Protein AF-A0A1X0QNW7-F1 (afdb_monomer)

pLDDT: mean 72.2, std 19.99, range [24.41, 96.0]

Structure (mmCIF, N/CA/C/O backbone):
data_AF-A0A1X0QNW7-F1
#
_entry.id   AF-A0A1X0QNW7-F1
#
loop_
_atom_site.group_PDB
_atom_site.id
_atom_site.type_symbol
_atom_site.label_atom_id
_atom_site.label_alt_id
_atom_site.label_comp_id
_atom_site.label_asym_id
_atom_site.label_entity_id
_atom_site.label_seq_id
_atom_site.pdbx_PDB_ins_code
_atom_site.Cartn_x
_atom_site.Cartn_y
_atom_site.Cartn_z
_atom_site.occupancy
_atom_site.B_iso_or_equiv
_atom_site.auth_seq_id
_atom_site.auth_comp_id
_atom_site.auth_asym_id
_atom_site.auth_atom_id
_atom_site.pdbx_PDB_model_num
ATOM 1 N N . MET A 1 1 ? -6.350 -15.369 25.604 1.00 31.39 1 MET A N 1
ATOM 2 C CA . MET A 1 1 ? -5.908 -13.955 25.622 1.00 31.39 1 MET A CA 1
ATOM 3 C C . MET A 1 1 ? -6.199 -13.385 27.007 1.00 31.39 1 MET A C 1
ATOM 5 O O . MET A 1 1 ? -7.366 -13.279 27.350 1.00 31.39 1 MET A O 1
ATOM 9 N N . LYS A 1 2 ? -5.187 -13.107 27.843 1.00 27.66 2 LYS A N 1
ATOM 10 C CA . LYS A 1 2 ? -5.406 -12.422 29.131 1.00 27.66 2 LYS A CA 1
ATOM 11 C C . LYS A 1 2 ? -5.423 -10.917 28.857 1.00 27.66 2 LYS A C 1
ATOM 13 O O . LYS A 1 2 ? -4.388 -10.356 28.515 1.00 27.66 2 LYS A O 1
ATOM 18 N N . ILE A 1 3 ? -6.600 -10.302 28.915 1.00 39.22 3 ILE A N 1
ATOM 19 C CA . ILE A 1 3 ? -6.750 -8.846 28.809 1.00 39.22 3 ILE A CA 1
ATOM 20 C C . ILE A 1 3 ? -6.458 -8.272 30.196 1.00 39.22 3 ILE A C 1
ATOM 22 O O . ILE A 1 3 ? -7.026 -8.738 31.179 1.00 39.22 3 ILE A O 1
ATOM 26 N N . ASP A 1 4 ? -5.556 -7.296 30.280 1.00 38.66 4 ASP A N 1
ATOM 27 C CA . ASP A 1 4 ? -5.286 -6.583 31.528 1.00 38.66 4 ASP A CA 1
ATOM 28 C C . ASP A 1 4 ? -6.572 -5.900 32.027 1.00 38.66 4 ASP A C 1
ATOM 30 O O . ASP A 1 4 ? -7.210 -5.129 31.306 1.00 38.66 4 ASP A O 1
ATOM 34 N N . ASN A 1 5 ? -6.952 -6.167 33.277 1.00 41.50 5 ASN A N 1
ATOM 35 C CA . ASN A 1 5 ? -8.122 -5.567 33.917 1.00 41.50 5 ASN A CA 1
ATOM 36 C C . ASN A 1 5 ? -8.017 -4.031 34.021 1.00 41.50 5 ASN A C 1
ATOM 38 O O . ASN A 1 5 ? -9.039 -3.357 34.163 1.00 41.50 5 ASN A O 1
ATOM 42 N N . GLY A 1 6 ? -6.812 -3.459 33.904 1.00 45.00 6 GLY A N 1
ATOM 43 C CA . GLY A 1 6 ? -6.594 -2.015 33.796 1.00 45.00 6 GLY A CA 1
ATOM 44 C C . GLY A 1 6 ? -7.201 -1.389 32.535 1.00 45.00 6 GLY A C 1
ATOM 45 O O . GLY A 1 6 ? -7.707 -0.268 32.596 1.00 45.00 6 GLY A O 1
ATOM 46 N N . LEU A 1 7 ? -7.246 -2.125 31.416 1.00 44.75 7 LEU A N 1
ATOM 47 C CA . LEU A 1 7 ? -7.897 -1.674 30.180 1.00 44.75 7 LEU A CA 1
ATOM 48 C C . LEU A 1 7 ? -9.416 -1.542 30.382 1.00 44.75 7 LEU A C 1
ATOM 50 O O . LEU A 1 7 ? -10.001 -0.542 29.975 1.00 44.75 7 LEU A O 1
ATOM 54 N N . LEU A 1 8 ? -10.039 -2.491 31.090 1.00 45.22 8 LEU A N 1
ATOM 55 C CA . LEU A 1 8 ? -11.489 -2.552 31.332 1.00 45.22 8 LEU A CA 1
ATOM 56 C C . LEU A 1 8 ? -12.033 -1.426 32.232 1.00 45.22 8 LEU A C 1
ATOM 58 O O . LEU A 1 8 ? -13.232 -1.153 32.198 1.00 45.22 8 LEU A O 1
ATOM 62 N N . LYS A 1 9 ? -11.175 -0.758 33.020 1.00 43.56 9 LYS A N 1
ATOM 63 C CA . LYS A 1 9 ? -11.567 0.332 33.936 1.00 43.56 9 LYS A CA 1
ATOM 64 C C . LYS A 1 9 ? -11.809 1.678 33.245 1.00 43.56 9 LYS A C 1
ATOM 66 O O . LYS A 1 9 ? -12.479 2.538 33.813 1.00 43.56 9 LYS A O 1
ATOM 71 N N . LEU A 1 10 ? -11.301 1.884 32.029 1.00 49.38 10 LEU A N 1
ATOM 72 C CA . LEU A 1 10 ? -11.623 3.071 31.239 1.00 49.38 10 LEU A CA 1
ATOM 73 C C . LEU A 1 10 ? -12.927 2.801 30.494 1.00 49.38 10 LEU A C 1
ATOM 75 O O . LEU A 1 10 ? -12.912 2.127 29.471 1.00 49.38 10 LEU A O 1
ATOM 79 N N . GLY A 1 11 ? -14.049 3.342 30.970 1.00 50.62 11 GLY A N 1
ATOM 80 C CA . GLY A 1 11 ? -15.391 3.192 30.380 1.00 50.62 11 GLY A CA 1
ATOM 81 C C . GLY A 1 11 ? -15.579 3.698 28.936 1.00 50.62 11 GLY A C 1
ATOM 82 O O . GLY A 1 11 ? -16.682 4.086 28.570 1.00 50.62 11 GLY A O 1
ATOM 83 N N . LYS A 1 12 ? -14.524 3.740 28.114 1.00 64.62 12 LYS A N 1
ATOM 84 C CA . LYS A 1 12 ? -14.523 4.072 26.688 1.00 64.62 12 LYS A CA 1
ATOM 85 C C . LYS A 1 12 ? -13.426 3.303 25.934 1.00 64.62 12 LYS A C 1
ATOM 87 O O . LYS A 1 12 ? -12.683 3.923 25.187 1.00 64.62 12 LYS A O 1
ATOM 92 N N . ILE A 1 13 ? -13.263 1.991 26.122 1.00 70.50 13 ILE A N 1
ATOM 93 C CA . ILE A 1 13 ? -12.456 1.212 25.162 1.00 70.50 13 ILE A CA 1
ATOM 94 C C . ILE A 1 13 ? -13.246 1.107 23.862 1.00 70.50 13 ILE A C 1
ATOM 96 O O . ILE A 1 13 ? -14.396 0.664 23.872 1.00 70.50 13 ILE A O 1
ATOM 100 N N . THR A 1 14 ? -12.620 1.484 22.753 1.00 76.75 14 THR A N 1
ATOM 101 C CA . THR A 1 14 ? -13.122 1.153 21.423 1.00 76.75 14 THR A CA 1
ATOM 102 C C . THR A 1 14 ? -12.219 0.114 20.790 1.00 76.75 14 THR A C 1
ATOM 104 O O . THR A 1 14 ? -10.995 0.127 20.941 1.00 76.75 14 THR A O 1
ATOM 107 N N . PHE A 1 15 ? -12.842 -0.808 20.087 1.00 80.12 15 PHE A N 1
ATOM 108 C CA . PHE A 1 15 ? -12.174 -1.803 19.282 1.00 80.12 15 PHE A CA 1
ATOM 109 C C . PHE A 1 15 ? -12.430 -1.480 17.820 1.00 80.12 15 PHE A C 1
ATOM 111 O O . PHE A 1 15 ? -13.395 -0.792 17.478 1.00 80.12 15 PHE A O 1
ATOM 118 N N . SER A 1 16 ? -11.578 -1.981 16.938 1.00 82.00 16 SER A N 1
ATOM 119 C CA . SER A 1 16 ? -11.900 -1.967 15.519 1.00 82.00 16 SER A CA 1
ATOM 120 C C . SER A 1 16 ? -11.364 -3.185 14.804 1.00 82.00 16 SER A C 1
ATOM 122 O O . SER A 1 16 ? -10.246 -3.607 15.071 1.00 82.00 16 SER A O 1
ATOM 124 N N . GLY A 1 17 ? -12.159 -3.735 13.896 1.00 81.12 17 GLY A N 1
ATOM 125 C CA . GLY A 1 17 ? -11.741 -4.769 12.957 1.00 81.12 17 GLY A CA 1
ATOM 126 C C . GLY A 1 17 ? -11.381 -4.124 11.632 1.00 81.12 17 GLY A C 1
ATOM 127 O O . GLY A 1 17 ? -12.142 -3.297 11.141 1.00 81.12 17 GLY A O 1
ATOM 128 N N . THR A 1 18 ? -10.218 -4.455 11.077 1.00 79.94 18 THR A N 1
ATOM 129 C CA . THR A 1 18 ? -9.768 -3.965 9.773 1.00 79.94 18 THR A CA 1
ATOM 130 C C . THR A 1 18 ? -9.563 -5.119 8.811 1.00 79.94 18 THR A C 1
ATOM 132 O O . THR A 1 18 ? -8.631 -5.911 8.986 1.00 79.94 18 THR A O 1
ATOM 135 N N . ASP A 1 19 ? -10.411 -5.155 7.785 1.00 79.06 19 ASP A N 1
ATOM 136 C CA . ASP A 1 19 ? -10.358 -6.125 6.707 1.00 79.06 19 ASP A CA 1
ATOM 137 C C . ASP A 1 19 ? -9.538 -5.662 5.497 1.00 79.06 19 ASP A C 1
ATOM 139 O O . ASP A 1 19 ? -9.433 -4.493 5.111 1.00 79.06 19 ASP A O 1
ATOM 143 N N . ASN A 1 20 ? -8.937 -6.710 4.975 1.00 79.81 20 ASN A N 1
ATOM 144 C CA . ASN A 1 20 ? -7.845 -6.942 4.106 1.00 79.81 20 ASN A CA 1
ATOM 145 C C . ASN A 1 20 ? -8.056 -7.074 2.567 1.00 79.81 20 ASN A C 1
ATOM 147 O O . ASN A 1 20 ? -7.313 -7.822 1.942 1.00 79.81 20 ASN A O 1
ATOM 151 N N . GLY A 1 21 ? -8.982 -6.401 1.863 1.00 76.12 21 GLY A N 1
ATOM 152 C CA . GLY A 1 21 ? -9.267 -6.679 0.423 1.00 76.12 21 GLY A CA 1
ATOM 153 C C . GLY A 1 21 ? -8.321 -6.179 -0.715 1.00 76.12 21 GLY A C 1
ATOM 154 O O . GLY A 1 21 ? -7.401 -5.384 -0.526 1.00 76.12 21 GLY A O 1
ATOM 155 N N . HIS A 1 22 ? -8.566 -6.635 -1.957 1.00 76.19 22 HIS A N 1
ATOM 156 C CA . HIS A 1 22 ? -7.852 -6.180 -3.174 1.00 76.19 22 HIS A CA 1
ATOM 157 C C . HIS A 1 22 ? -8.418 -4.881 -3.778 1.00 76.19 22 HIS A C 1
ATOM 159 O O . HIS A 1 22 ? -7.657 -3.966 -4.080 1.00 76.19 22 HIS A O 1
ATOM 165 N N . ALA A 1 23 ? -9.738 -4.804 -3.986 1.00 80.06 23 ALA A N 1
ATOM 166 C CA . ALA A 1 23 ? -10.404 -3.623 -4.550 1.00 80.06 23 ALA A CA 1
ATOM 167 C C . ALA A 1 23 ? -10.713 -2.587 -3.457 1.00 80.06 23 ALA A C 1
ATOM 169 O O . ALA A 1 23 ? -10.369 -1.409 -3.579 1.00 80.06 23 ALA A O 1
ATOM 170 N N . THR A 1 24 ? -11.303 -3.044 -2.353 1.00 84.44 24 THR A N 1
ATOM 171 C CA . THR A 1 24 ? -11.347 -2.312 -1.084 1.00 84.44 24 THR A CA 1
ATOM 172 C C . THR A 1 24 ? -10.048 -2.613 -0.346 1.00 84.44 24 THR A C 1
ATOM 174 O O . THR A 1 24 ? -9.876 -3.704 0.183 1.00 84.44 24 THR A O 1
ATOM 177 N N . MET A 1 25 ? -9.098 -1.675 -0.372 1.00 86.75 25 MET A N 1
ATOM 178 C CA . MET A 1 25 ? -7.779 -1.840 0.256 1.00 86.75 25 MET A CA 1
ATOM 179 C C . MET A 1 25 ? -7.881 -1.832 1.778 1.00 86.75 25 MET A C 1
ATOM 181 O O . MET A 1 25 ? -7.011 -2.343 2.470 1.00 86.75 25 MET A O 1
ATOM 185 N N . THR A 1 26 ? -8.920 -1.250 2.343 1.00 86.81 26 THR A N 1
ATOM 186 C CA . THR A 1 26 ? -9.174 -1.398 3.769 1.00 86.81 26 THR A CA 1
ATOM 187 C C . THR A 1 26 ? -10.623 -1.129 4.056 1.00 86.81 26 THR A C 1
ATOM 189 O O . THR A 1 26 ? -11.201 -0.183 3.516 1.00 86.81 26 THR A O 1
ATOM 192 N N . GLU A 1 27 ? -11.170 -1.946 4.936 1.00 86.50 27 GLU A N 1
ATOM 193 C CA . GLU A 1 27 ? -12.485 -1.764 5.513 1.00 86.50 27 GLU A CA 1
ATOM 194 C C . GLU A 1 27 ? -12.356 -1.868 7.026 1.00 86.50 27 GLU A C 1
ATOM 196 O O . GLU A 1 27 ? -12.031 -2.924 7.553 1.00 86.50 27 GLU A O 1
ATOM 201 N N . THR A 1 28 ? -12.541 -0.755 7.727 1.00 84.31 28 THR A N 1
ATOM 202 C CA . THR A 1 28 ? -12.430 -0.697 9.182 1.00 84.31 28 THR A CA 1
ATOM 203 C C . THR A 1 28 ? -13.806 -0.479 9.788 1.00 84.31 28 THR A C 1
ATOM 205 O O . THR A 1 28 ? -14.509 0.460 9.417 1.00 84.31 28 THR A O 1
ATOM 208 N N . VAL A 1 29 ? -14.169 -1.311 10.757 1.00 82.44 29 VAL A N 1
ATOM 209 C CA . VAL A 1 29 ? -15.392 -1.179 11.551 1.00 82.44 29 VAL A CA 1
ATOM 210 C C . VAL A 1 29 ? -15.013 -0.964 13.004 1.00 82.44 29 VAL A C 1
ATOM 212 O O . VAL A 1 29 ? -14.282 -1.770 13.575 1.00 82.44 29 VAL A O 1
ATOM 215 N N . GLY A 1 30 ? -15.497 0.127 13.597 1.00 77.75 30 GLY A N 1
ATOM 216 C CA . GLY A 1 30 ? -15.374 0.383 15.029 1.00 77.75 30 GLY A CA 1
ATOM 217 C C . GLY A 1 30 ? -16.520 -0.260 15.808 1.00 77.75 30 GLY A C 1
ATOM 218 O O . GLY A 1 30 ? -17.666 -0.224 15.365 1.00 77.75 30 GLY A O 1
ATOM 219 N N . PHE A 1 31 ? -16.227 -0.822 16.976 1.00 75.44 31 PHE A N 1
ATOM 220 C CA . PHE A 1 31 ? -17.237 -1.361 17.881 1.00 75.44 31 PHE A CA 1
ATOM 221 C C . PHE A 1 31 ? -16.847 -1.147 19.347 1.00 75.44 31 PHE A C 1
ATOM 223 O O . PHE A 1 31 ? -15.673 -1.007 19.697 1.00 75.44 31 PHE A O 1
ATOM 230 N N . ASP A 1 32 ? -17.855 -1.058 20.210 1.00 75.19 32 ASP A N 1
ATOM 231 C CA . ASP A 1 32 ? -17.678 -0.856 21.643 1.00 75.19 32 ASP A CA 1
ATOM 232 C C . ASP A 1 32 ? -17.505 -2.191 22.388 1.00 75.19 32 ASP A C 1
ATOM 234 O O . ASP A 1 32 ? -17.562 -3.281 21.813 1.00 75.19 32 ASP A O 1
ATOM 238 N N . MET A 1 33 ? -17.279 -2.107 23.700 1.00 76.62 33 MET A N 1
ATOM 239 C CA . MET A 1 33 ? -17.141 -3.291 24.547 1.00 76.62 33 MET A CA 1
ATOM 240 C C . MET A 1 33 ? -18.410 -4.154 24.572 1.00 76.62 33 MET A C 1
ATOM 242 O O . MET A 1 33 ? -18.297 -5.375 24.648 1.00 76.62 33 MET A O 1
ATOM 246 N N . LYS A 1 34 ? -19.607 -3.550 24.512 1.00 72.38 34 LYS A N 1
ATOM 247 C CA . LYS A 1 34 ? -20.871 -4.304 24.518 1.00 72.38 34 LYS A CA 1
ATOM 248 C C . LYS A 1 34 ? -20.951 -5.205 23.291 1.00 72.38 34 LYS A C 1
ATOM 250 O O . LYS A 1 34 ? -21.155 -6.408 23.416 1.00 72.38 34 LYS A O 1
ATOM 255 N N . ARG A 1 35 ? -20.683 -4.637 22.117 1.00 72.94 35 ARG A N 1
ATOM 256 C CA . ARG A 1 35 ? -20.665 -5.364 20.853 1.00 72.94 35 ARG A CA 1
ATOM 257 C C . ARG A 1 35 ? -19.521 -6.370 20.768 1.00 72.94 35 ARG A C 1
ATOM 259 O O . ARG A 1 35 ? -19.724 -7.464 20.254 1.00 72.94 35 ARG A O 1
ATOM 266 N N . PHE A 1 36 ? -18.344 -6.053 21.309 1.00 73.62 36 PHE A N 1
ATOM 267 C CA . PHE A 1 36 ? -17.248 -7.025 21.385 1.00 73.62 36 PHE A CA 1
ATOM 268 C C . PHE A 1 36 ? -17.623 -8.251 22.227 1.00 73.62 36 PHE A C 1
ATOM 270 O O . PHE A 1 36 ? -17.413 -9.374 21.777 1.00 73.62 36 PHE A O 1
ATOM 277 N N . LYS A 1 37 ? -18.212 -8.045 23.415 1.00 71.50 37 LYS A N 1
ATOM 278 C CA . LYS A 1 37 ? -18.702 -9.141 24.266 1.00 71.50 37 LYS A CA 1
ATOM 279 C C . LYS A 1 37 ? -19.752 -9.975 23.544 1.00 71.50 37 LYS A C 1
ATOM 281 O O . LYS A 1 37 ? -19.608 -11.185 23.498 1.00 71.50 37 LYS A O 1
ATOM 286 N N . PHE A 1 38 ? -20.719 -9.326 22.895 1.00 72.19 38 PHE A N 1
ATOM 287 C CA . PHE A 1 38 ? -21.720 -10.012 22.080 1.00 72.19 38 PHE A CA 1
ATOM 288 C C . PHE A 1 38 ? -21.083 -10.921 21.016 1.00 72.19 38 PHE A C 1
ATOM 290 O O . PHE A 1 38 ? -21.424 -12.098 20.928 1.00 72.19 38 PHE A O 1
ATOM 297 N N . HIS A 1 39 ? -20.116 -10.411 20.245 1.00 69.56 39 HIS A N 1
ATOM 298 C CA . HIS A 1 39 ? -19.422 -11.217 19.237 1.00 69.56 39 HIS A CA 1
ATOM 299 C C . HIS A 1 39 ? -18.600 -12.359 19.854 1.00 69.56 39 HIS A C 1
ATOM 301 O O . HIS A 1 39 ? -18.560 -13.448 19.287 1.00 69.56 39 HIS A O 1
ATOM 307 N N . LEU A 1 40 ? -17.965 -12.137 21.009 1.00 70.31 40 LEU A N 1
ATOM 308 C CA . LEU A 1 40 ? -17.190 -13.162 21.707 1.00 70.31 40 LEU A CA 1
ATOM 309 C C . LEU A 1 40 ? -18.083 -14.269 22.286 1.00 70.31 40 LEU A C 1
ATOM 311 O O . LEU A 1 40 ? -17.758 -15.446 22.150 1.00 70.31 40 LEU A O 1
ATOM 315 N N . ASP A 1 41 ? -19.209 -13.904 22.897 1.00 67.88 41 ASP A N 1
ATOM 316 C CA . ASP A 1 41 ? -20.186 -14.846 23.446 1.00 67.88 41 ASP A CA 1
ATOM 317 C C . ASP A 1 41 ? -20.807 -15.690 22.330 1.00 67.88 41 ASP A C 1
ATOM 319 O O . ASP A 1 41 ? -20.949 -16.906 22.473 1.00 67.88 41 ASP A O 1
ATOM 323 N N . LEU A 1 42 ? -21.117 -15.061 21.193 1.00 65.31 42 LEU A N 1
ATOM 324 C CA . LEU A 1 42 ? -21.618 -15.746 20.007 1.00 65.31 42 LEU A CA 1
ATOM 325 C C . LEU A 1 42 ? -20.570 -16.714 19.433 1.00 65.31 42 LEU A C 1
ATOM 327 O O . LEU A 1 42 ? -20.894 -17.875 19.192 1.00 65.31 42 LEU A O 1
ATOM 331 N N . TYR A 1 43 ? -19.306 -16.289 19.310 1.00 63.88 43 TYR A N 1
ATOM 332 C CA . TYR A 1 43 ? -18.206 -17.158 18.877 1.00 63.88 43 TYR A CA 1
ATOM 333 C C . TYR A 1 43 ? -18.018 -18.361 19.807 1.00 63.88 43 TYR A C 1
ATOM 335 O O . TYR A 1 43 ? -17.977 -19.493 19.338 1.00 63.88 43 TYR A O 1
ATOM 343 N N . ASN A 1 44 ? -17.936 -18.139 21.122 1.00 65.44 44 ASN A N 1
ATOM 344 C CA . ASN A 1 44 ? -17.714 -19.215 22.091 1.00 65.44 44 ASN A CA 1
ATOM 345 C C . ASN A 1 44 ? -18.846 -20.251 22.058 1.00 65.44 44 ASN A C 1
ATOM 347 O O . ASN A 1 44 ? -18.585 -21.449 22.160 1.00 65.44 44 ASN A O 1
ATOM 351 N N . LYS A 1 45 ? -20.096 -19.806 21.878 1.00 61.84 45 LYS A N 1
ATOM 352 C CA . LYS A 1 45 ? -21.254 -20.697 21.738 1.00 61.84 45 LYS A CA 1
ATOM 353 C C . LYS A 1 45 ? -21.218 -21.479 20.425 1.00 61.84 45 LYS A C 1
ATOM 355 O O . LYS A 1 45 ? -21.420 -22.687 20.450 1.00 61.84 45 LYS A O 1
ATOM 360 N N . CYS A 1 46 ? -20.925 -20.831 19.298 1.00 60.84 46 CYS A N 1
ATOM 361 C CA . CYS A 1 46 ? -20.814 -21.511 18.005 1.00 60.84 46 CYS A CA 1
ATOM 362 C C . CYS A 1 46 ? -19.645 -22.504 17.967 1.00 60.84 46 CYS A C 1
ATOM 364 O O . CYS A 1 46 ? -19.812 -23.625 17.500 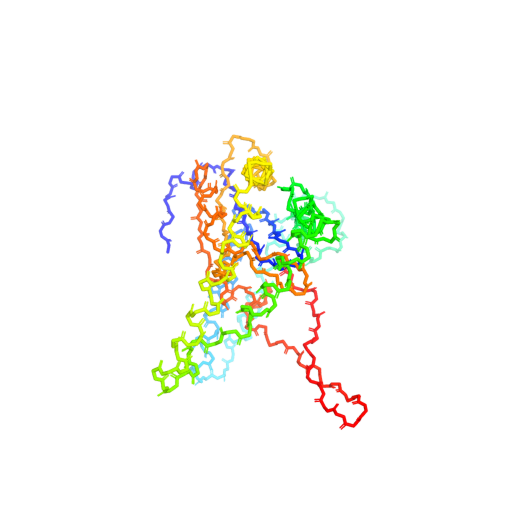1.00 60.84 46 CYS A O 1
ATOM 366 N N . PHE A 1 47 ? -18.492 -22.134 18.525 1.00 56.25 47 PHE A N 1
ATOM 367 C CA . PHE A 1 47 ? -17.335 -23.018 18.641 1.00 56.25 47 PHE A CA 1
ATOM 368 C C . PHE A 1 47 ? -17.641 -24.236 19.525 1.00 56.25 47 PHE A C 1
ATOM 370 O O . PHE A 1 47 ? -17.258 -25.356 19.197 1.00 56.25 47 PHE A O 1
ATOM 377 N N . ALA A 1 48 ? -18.380 -24.053 20.624 1.00 56.66 48 ALA A N 1
ATOM 378 C CA . ALA A 1 48 ? -18.856 -25.176 21.428 1.00 56.66 48 ALA A CA 1
ATOM 379 C C . ALA A 1 48 ? -19.771 -26.116 20.619 1.00 56.66 48 ALA A C 1
ATOM 381 O O . ALA A 1 48 ? -19.682 -27.327 20.781 1.00 56.66 48 ALA A O 1
ATOM 382 N N . LEU A 1 49 ? -20.604 -25.590 19.713 1.00 51.47 49 LEU A N 1
ATOM 383 C CA . LEU A 1 49 ? -21.471 -26.401 18.850 1.00 51.47 49 LEU A CA 1
ATOM 384 C C . LEU A 1 49 ? -20.698 -27.169 17.764 1.00 51.47 49 LEU A C 1
ATOM 386 O O . LEU A 1 49 ? -21.071 -28.299 17.460 1.00 51.47 49 LEU A O 1
ATOM 390 N N . GLU A 1 50 ? -19.623 -26.603 17.206 1.00 53.91 50 GLU A N 1
ATOM 391 C CA . GLU A 1 50 ? -18.767 -27.311 16.238 1.00 53.91 50 GLU A CA 1
ATOM 392 C C . GLU A 1 50 ? -18.094 -28.536 16.876 1.00 53.91 50 GLU A C 1
ATOM 394 O O . GLU A 1 50 ? -18.173 -29.629 16.318 1.00 53.91 50 GLU A O 1
ATOM 399 N N . ASN A 1 51 ? -17.548 -28.397 18.090 1.00 52.88 51 ASN A N 1
ATOM 400 C CA . ASN A 1 51 ? -16.912 -29.513 18.805 1.00 52.88 51 ASN A CA 1
ATOM 401 C C . ASN A 1 51 ? -17.911 -30.617 19.213 1.00 52.88 51 ASN A C 1
ATOM 403 O O . ASN A 1 51 ? -17.561 -31.791 19.225 1.00 52.88 51 ASN A O 1
ATOM 407 N N . MET A 1 52 ? -19.172 -30.267 19.488 1.00 44.81 52 MET A N 1
ATOM 408 C CA . MET A 1 52 ? -20.223 -31.242 19.828 1.00 44.81 52 MET A CA 1
ATOM 409 C C . MET A 1 52 ? -20.784 -31.975 18.599 1.00 44.81 52 MET A C 1
ATOM 411 O O . MET A 1 52 ? -21.417 -33.013 18.741 1.00 44.81 52 MET A O 1
ATOM 415 N N . SER A 1 53 ? -20.581 -31.451 17.384 1.00 47.91 53 SER A N 1
ATOM 416 C CA . SER A 1 53 ? -21.038 -32.110 16.151 1.00 47.91 53 SER A CA 1
ATOM 417 C C . SER A 1 53 ? -20.142 -33.279 15.715 1.00 47.91 53 SER A C 1
ATOM 419 O O . SER A 1 53 ? -20.585 -34.147 14.962 1.00 47.91 53 SER A O 1
ATOM 421 N N . GLU A 1 54 ? -18.907 -33.338 16.226 1.00 49.28 54 GLU A N 1
ATOM 422 C CA . GLU A 1 54 ? -18.000 -34.478 16.047 1.00 49.28 54 GLU A CA 1
ATOM 423 C C . GLU A 1 54 ? -18.302 -35.614 17.049 1.00 49.28 54 GLU A C 1
ATOM 425 O O . GLU A 1 54 ? -18.133 -36.794 16.726 1.00 49.28 54 GLU A O 1
ATOM 430 N N . GLU A 1 55 ? -18.856 -35.286 18.220 1.00 45.53 55 GLU A N 1
ATOM 431 C CA . GLU A 1 55 ? -19.328 -36.243 19.225 1.00 45.53 55 GLU A CA 1
ATOM 432 C C . GLU A 1 55 ? -20.818 -36.562 19.016 1.00 45.53 55 GLU A C 1
ATOM 434 O O . GLU A 1 55 ? -21.722 -35.955 19.583 1.00 45.53 55 GLU A O 1
ATOM 439 N N . ARG A 1 56 ? -21.091 -37.544 18.151 1.00 46.12 56 ARG A N 1
ATOM 440 C CA . ARG A 1 56 ? -22.446 -38.044 17.869 1.00 46.12 56 ARG A CA 1
ATOM 441 C C . ARG A 1 56 ? -23.195 -38.462 19.145 1.00 46.12 56 ARG A C 1
ATOM 443 O O . ARG A 1 56 ? -22.978 -39.560 19.646 1.00 46.12 56 ARG A O 1
ATOM 450 N N . ASN A 1 57 ? -24.164 -37.649 19.561 1.00 45.72 57 ASN A N 1
ATOM 451 C CA . ASN A 1 57 ? -25.513 -38.086 19.931 1.00 45.72 57 ASN A CA 1
ATOM 452 C C . ASN A 1 57 ? -26.486 -36.903 19.820 1.00 45.72 57 ASN A C 1
ATOM 454 O O . ASN A 1 57 ? -26.348 -35.881 20.485 1.00 45.72 57 ASN A O 1
ATOM 458 N N . VAL A 1 58 ? -27.439 -37.044 18.904 1.00 61.94 58 VAL A N 1
ATOM 459 C CA . VAL A 1 58 ? -28.490 -36.072 18.602 1.00 61.94 58 VAL A CA 1
ATOM 460 C C . VAL A 1 58 ? -29.649 -36.373 19.542 1.00 61.94 58 VAL A C 1
ATOM 462 O O . VAL A 1 58 ? -30.197 -37.454 19.399 1.00 61.94 58 VAL A O 1
ATOM 465 N N . ASP A 1 59 ? -29.997 -35.486 20.481 1.00 54.47 59 ASP A N 1
ATOM 466 C CA . ASP A 1 59 ? -31.368 -35.345 21.015 1.00 54.47 59 ASP A CA 1
ATOM 467 C C . ASP A 1 59 ? -31.478 -34.241 22.087 1.00 54.47 59 ASP A C 1
ATOM 469 O O . ASP A 1 59 ? -30.564 -34.047 22.883 1.00 54.47 59 ASP A O 1
ATOM 473 N N . ALA A 1 60 ? -32.615 -33.525 22.081 1.00 48.03 60 ALA A N 1
ATOM 474 C CA . ALA A 1 60 ? -33.099 -32.489 23.022 1.00 48.03 60 ALA A CA 1
ATOM 475 C C . ALA A 1 60 ? -32.226 -31.229 23.255 1.00 48.03 60 ALA A C 1
ATOM 477 O O . ALA A 1 60 ? -32.741 -30.110 23.244 1.00 48.03 60 ALA A O 1
ATOM 478 N N . ASP A 1 61 ? -30.908 -31.373 23.368 1.00 54.53 61 ASP A N 1
ATOM 479 C CA . ASP A 1 61 ? -29.972 -30.333 23.818 1.00 54.53 61 ASP A CA 1
ATOM 480 C C . ASP A 1 61 ? -29.796 -29.189 22.793 1.00 54.53 61 ASP A C 1
ATOM 482 O O . ASP A 1 61 ? -29.510 -28.040 23.137 1.00 54.53 61 ASP A O 1
ATOM 486 N N . ILE A 1 62 ? -30.029 -29.478 21.505 1.00 51.16 62 ILE A N 1
ATOM 487 C CA . ILE A 1 62 ? -30.018 -28.484 20.416 1.00 51.16 62 ILE A CA 1
ATOM 488 C C . ILE A 1 62 ? -31.262 -27.585 20.477 1.00 51.16 62 ILE A C 1
ATOM 490 O O . ILE A 1 62 ? -31.159 -26.381 20.232 1.00 51.16 62 ILE A O 1
ATOM 494 N N . ILE A 1 63 ? -32.428 -28.147 20.816 1.00 49.19 63 ILE A N 1
ATOM 495 C CA . ILE A 1 63 ? -33.694 -27.405 20.894 1.00 49.19 63 ILE A CA 1
ATOM 496 C C . ILE A 1 63 ? -33.694 -26.520 22.141 1.00 49.19 63 ILE A C 1
ATOM 498 O O . ILE A 1 63 ? -33.955 -25.323 22.022 1.00 49.19 63 ILE A O 1
ATOM 502 N N . ASP A 1 64 ? -33.284 -27.049 23.297 1.00 52.28 64 ASP A N 1
ATOM 503 C CA . ASP A 1 64 ? -33.149 -26.254 24.524 1.00 52.28 64 ASP A CA 1
ATOM 504 C C . ASP A 1 64 ? -32.121 -25.124 24.363 1.00 52.28 64 ASP A C 1
ATOM 506 O O . ASP A 1 64 ? -32.369 -23.987 24.774 1.00 52.28 64 ASP A O 1
ATOM 510 N N . ARG A 1 65 ? -31.002 -25.358 23.660 1.00 53.09 65 ARG A N 1
ATOM 511 C CA . ARG A 1 65 ? -30.036 -24.287 23.351 1.00 53.09 65 ARG A CA 1
ATOM 512 C C . ARG A 1 65 ? -30.554 -23.262 22.345 1.00 53.09 65 ARG A C 1
ATOM 514 O O . ARG A 1 65 ? -30.239 -22.080 22.491 1.00 53.09 65 ARG A O 1
ATOM 521 N N . ALA A 1 66 ? -31.348 -23.659 21.350 1.00 51.06 66 ALA A N 1
ATOM 522 C CA . ALA A 1 66 ? -32.001 -22.718 20.438 1.00 51.06 66 ALA A CA 1
ATOM 523 C C . ALA A 1 66 ? -33.011 -21.827 21.181 1.00 51.06 66 ALA A C 1
ATOM 525 O O . ALA A 1 66 ? -33.024 -20.613 20.977 1.00 51.06 66 ALA A O 1
ATOM 526 N N . VAL A 1 67 ? -33.779 -22.405 22.108 1.00 54.72 67 VAL A N 1
ATOM 527 C CA . VAL A 1 67 ? -34.713 -21.683 22.983 1.00 54.72 67 VAL A CA 1
ATOM 528 C C . VAL A 1 67 ? -33.966 -20.725 23.916 1.00 54.72 67 VAL A C 1
ATOM 530 O O . VAL A 1 67 ? -34.345 -19.560 24.025 1.00 54.72 67 VAL A O 1
ATOM 533 N N . ILE A 1 68 ? -32.845 -21.146 24.512 1.00 53.22 68 ILE A N 1
ATOM 534 C CA . ILE A 1 68 ? -31.980 -20.265 25.314 1.00 53.22 68 ILE A CA 1
ATOM 535 C C . ILE A 1 68 ? -31.425 -19.115 24.462 1.00 53.22 68 ILE A C 1
ATOM 537 O O . ILE A 1 68 ? -31.407 -17.971 24.918 1.00 53.22 68 ILE A O 1
ATOM 541 N N . ASN A 1 69 ? -31.012 -19.367 23.217 1.00 51.97 69 ASN A N 1
ATOM 542 C CA . ASN A 1 69 ? -30.506 -18.327 22.315 1.00 51.97 69 ASN A CA 1
ATOM 543 C C . ASN A 1 69 ? -31.590 -17.310 21.922 1.00 51.97 69 ASN A C 1
ATOM 545 O O . ASN A 1 69 ? -31.311 -16.111 21.930 1.00 51.97 69 ASN A O 1
ATOM 549 N N . ILE A 1 70 ? -32.820 -17.762 21.657 1.00 56.28 70 ILE A N 1
ATOM 550 C CA . ILE A 1 70 ? -33.981 -16.890 21.410 1.00 56.28 70 ILE A CA 1
ATOM 551 C C . ILE A 1 70 ? -34.292 -16.054 22.657 1.00 56.28 70 ILE A C 1
ATOM 553 O O . ILE A 1 70 ? -34.433 -14.838 22.565 1.00 56.28 70 ILE A O 1
ATOM 557 N N . ASN A 1 71 ? -34.304 -16.671 23.839 1.00 53.72 71 ASN A N 1
ATOM 558 C CA . ASN A 1 71 ? -34.576 -15.975 25.097 1.00 53.72 71 ASN A CA 1
ATOM 559 C C . ASN A 1 71 ? -33.480 -14.964 25.462 1.00 53.72 71 ASN A C 1
ATOM 561 O O . ASN A 1 71 ? -33.782 -13.894 25.980 1.00 53.72 71 ASN A O 1
ATOM 565 N N . THR A 1 72 ? -32.216 -15.254 25.142 1.00 52.31 72 THR A N 1
ATOM 566 C CA . THR A 1 72 ? -31.099 -14.321 25.367 1.00 52.31 72 THR A CA 1
ATOM 567 C C . THR A 1 72 ? -31.154 -13.144 24.391 1.00 52.31 72 THR A C 1
ATOM 569 O O . THR A 1 72 ? -30.904 -12.008 24.787 1.00 52.31 72 THR A O 1
ATOM 572 N N . LEU A 1 73 ? -31.518 -13.395 23.127 1.00 53.50 73 LEU A N 1
ATOM 573 C CA . LEU A 1 73 ? -31.755 -12.342 22.139 1.00 53.50 73 LEU A CA 1
ATOM 574 C C . LEU A 1 73 ? -32.918 -11.439 22.583 1.00 53.50 73 LEU A C 1
ATOM 576 O O . LEU A 1 73 ? -32.781 -10.219 22.561 1.00 53.50 73 LEU A O 1
ATOM 580 N N . ASN A 1 74 ? -34.007 -12.030 23.083 1.00 53.50 74 ASN A N 1
ATOM 581 C CA . ASN A 1 74 ? -35.169 -11.308 23.605 1.00 53.50 74 ASN A CA 1
ATOM 582 C C . ASN A 1 74 ? -34.849 -10.502 24.877 1.00 53.50 74 ASN A C 1
ATOM 584 O O . ASN A 1 74 ? -35.275 -9.357 24.991 1.00 53.50 74 ASN A O 1
ATOM 588 N N . HIS A 1 75 ? -34.053 -11.044 25.805 1.00 54.50 75 HIS A N 1
ATOM 589 C CA . HIS A 1 75 ? -33.599 -10.316 26.998 1.00 54.50 75 HIS A CA 1
ATOM 590 C C . HIS A 1 75 ? -32.753 -9.089 26.626 1.00 54.50 75 HIS A C 1
ATOM 592 O O . HIS A 1 75 ? -32.896 -8.024 27.217 1.00 54.50 75 HIS A O 1
ATOM 598 N N . TYR A 1 76 ? -31.898 -9.211 25.608 1.00 53.72 76 TYR A N 1
ATOM 599 C CA . TYR A 1 76 ? -31.064 -8.103 25.138 1.00 53.72 76 TYR A CA 1
ATOM 600 C C . TYR A 1 76 ? -31.864 -7.021 24.397 1.00 53.72 76 TYR A C 1
ATOM 602 O O . TYR A 1 76 ? -31.521 -5.843 24.482 1.00 53.72 76 TYR A O 1
ATOM 610 N N . VAL A 1 77 ? -32.926 -7.410 23.680 1.00 53.66 77 VAL A N 1
ATOM 611 C CA . VAL A 1 77 ? -33.905 -6.474 23.098 1.00 53.66 77 VAL A CA 1
ATOM 612 C C . VAL A 1 77 ? -34.649 -5.738 24.217 1.00 53.66 77 VAL A C 1
ATOM 614 O O . VAL A 1 77 ? -34.740 -4.516 24.180 1.00 53.66 77 VAL A O 1
ATOM 617 N N . SER A 1 78 ? -35.057 -6.449 25.271 1.00 51.81 78 SER A N 1
ATOM 618 C CA . SER A 1 78 ? -35.769 -5.875 26.419 1.00 51.81 78 SER A CA 1
ATOM 619 C C . SER A 1 78 ? -34.917 -4.896 27.248 1.00 51.81 78 SER A C 1
ATOM 621 O O . SER A 1 78 ? -35.410 -3.852 27.669 1.00 51.81 78 SER A O 1
ATOM 623 N N . GLU A 1 79 ? -33.610 -5.139 27.413 1.00 49.28 79 GLU A N 1
ATOM 624 C CA . GLU A 1 79 ? -32.699 -4.185 28.077 1.00 49.28 79 GLU A CA 1
ATOM 625 C C . GLU A 1 79 ? -32.501 -2.867 27.294 1.00 49.28 79 GLU A C 1
ATOM 627 O O . GLU A 1 79 ? -32.060 -1.870 27.873 1.00 49.28 79 GLU A O 1
ATOM 632 N N . GLN A 1 80 ? -32.832 -2.830 25.997 1.00 46.53 80 GLN A N 1
ATOM 633 C CA . GLN A 1 80 ? -32.824 -1.606 25.182 1.00 46.53 80 GLN A CA 1
ATOM 634 C C . GLN A 1 80 ? -34.163 -0.849 25.195 1.00 46.53 80 GLN A C 1
ATOM 636 O O . GLN A 1 80 ? -34.208 0.289 24.733 1.00 46.53 80 GLN A O 1
ATOM 641 N N . GLU A 1 81 ? -35.229 -1.427 25.758 1.00 40.94 81 GLU A N 1
ATOM 642 C CA . GLU A 1 81 ? -36.597 -0.881 25.733 1.00 40.94 81 GLU A CA 1
ATOM 643 C C . GLU A 1 81 ? -36.981 -0.067 26.986 1.00 40.94 81 GLU A C 1
ATOM 645 O O . GLU A 1 81 ? -38.122 0.365 27.120 1.00 40.94 81 GLU A O 1
ATOM 650 N N . THR A 1 82 ? -36.045 0.245 27.891 1.00 38.00 82 THR A N 1
ATOM 651 C CA . THR A 1 82 ? -36.333 1.063 29.097 1.00 38.00 82 THR A CA 1
ATOM 652 C C . THR A 1 82 ? -36.510 2.570 28.832 1.00 38.00 82 THR A C 1
ATOM 654 O O . THR A 1 82 ? -36.501 3.374 29.762 1.00 38.00 82 THR A O 1
ATOM 657 N N . SER A 1 83 ? -36.740 2.975 27.581 1.00 38.12 83 SER A N 1
ATOM 658 C CA . SER A 1 83 ? -37.276 4.296 27.243 1.00 38.12 83 SER A CA 1
ATOM 659 C C . SER A 1 83 ? -38.567 4.136 26.445 1.00 38.12 83 SER A C 1
ATOM 661 O O . SER A 1 83 ? -38.527 3.758 25.274 1.00 38.12 83 SER A O 1
ATOM 663 N N . GLU A 1 84 ? -39.698 4.431 27.085 1.00 40.34 84 GLU A N 1
ATOM 664 C CA . GLU A 1 84 ? -41.033 4.469 26.483 1.00 40.34 84 GLU A CA 1
ATOM 665 C C . GLU A 1 84 ? -41.043 5.296 25.188 1.00 40.34 84 GLU A C 1
ATOM 667 O O . GLU A 1 84 ? -41.066 6.525 25.210 1.00 40.34 84 GLU A O 1
ATOM 672 N N . SER A 1 85 ? -41.050 4.625 24.037 1.00 35.22 85 SER A N 1
ATOM 673 C CA . SER A 1 85 ? -41.707 5.120 22.828 1.00 35.22 85 SER A CA 1
ATOM 674 C C . SER A 1 85 ? -41.914 3.972 21.839 1.00 35.22 85 SER A C 1
ATOM 676 O O . SER A 1 85 ? -41.011 3.202 21.535 1.00 35.22 85 SER A O 1
ATOM 678 N N . THR A 1 86 ? -43.164 3.865 21.404 1.00 32.88 86 THR A N 1
ATOM 679 C CA . THR A 1 86 ? -43.768 3.056 20.341 1.00 32.88 86 THR A CA 1
ATOM 680 C C . THR A 1 86 ? -42.809 2.272 19.431 1.00 32.88 86 THR A C 1
ATOM 682 O O . THR A 1 86 ? -42.051 2.833 18.643 1.00 32.88 86 THR A O 1
ATOM 685 N N . ILE A 1 87 ? -42.941 0.946 19.497 1.00 36.59 87 ILE A N 1
ATOM 686 C CA . ILE A 1 87 ? -42.192 -0.078 18.760 1.00 36.59 87 ILE A CA 1
ATOM 687 C C . ILE A 1 87 ? -42.299 0.137 17.238 1.00 36.59 87 ILE A C 1
ATOM 689 O O . ILE A 1 87 ? -43.331 -0.143 16.626 1.00 36.59 87 ILE A O 1
ATOM 693 N N . GLN A 1 88 ? -41.202 0.566 16.607 1.00 33.69 88 GLN A N 1
ATOM 694 C CA . GLN A 1 88 ? -40.902 0.243 15.211 1.00 33.69 88 GLN A CA 1
ATOM 695 C C . GLN A 1 88 ? -39.982 -0.981 15.194 1.00 33.69 88 GLN A C 1
ATOM 697 O O . GLN A 1 88 ? -38.903 -0.965 15.783 1.00 33.69 88 GLN A O 1
ATOM 702 N N . MET A 1 89 ? -40.393 -2.038 14.489 1.00 34.16 89 MET A N 1
ATOM 703 C CA . MET A 1 89 ? -39.541 -3.192 14.212 1.00 34.16 89 MET A CA 1
ATOM 704 C C . MET A 1 89 ? -38.207 -2.760 13.585 1.00 34.16 89 MET A C 1
ATOM 706 O O . MET A 1 89 ? -38.150 -2.386 12.416 1.00 34.16 89 MET A O 1
ATOM 710 N N . SER A 1 90 ? -37.116 -2.913 14.330 1.00 34.00 90 SER A N 1
ATOM 711 C CA . SER A 1 90 ? -35.771 -3.028 13.767 1.00 34.00 90 SER A CA 1
ATOM 712 C C . SER A 1 90 ? -35.056 -4.205 14.439 1.00 34.00 90 SER A C 1
ATOM 714 O O . SER A 1 90 ? -34.195 -3.987 15.289 1.00 34.00 90 SER A O 1
ATOM 716 N N . PRO A 1 91 ? -35.366 -5.467 14.075 1.00 41.50 91 PRO A N 1
ATOM 717 C CA . PRO A 1 91 ? -34.746 -6.647 14.687 1.00 41.50 91 PRO A CA 1
ATOM 718 C C . PRO A 1 91 ? -33.294 -6.877 14.223 1.00 41.50 91 PRO A C 1
ATOM 720 O O . PRO A 1 91 ? -32.698 -7.911 14.509 1.00 41.50 91 PRO A O 1
ATOM 723 N N . TYR A 1 92 ? -32.698 -5.919 13.513 1.00 48.38 92 TYR A N 1
ATOM 724 C CA . TYR A 1 92 ? -31.330 -5.994 13.028 1.00 48.38 92 TYR A CA 1
ATOM 725 C C . TYR A 1 92 ? -30.509 -4.906 13.708 1.00 48.38 92 TYR A C 1
ATOM 727 O O . TYR A 1 92 ? -30.776 -3.716 13.538 1.00 48.38 92 TYR A O 1
ATOM 735 N N . MET A 1 93 ? -29.501 -5.315 14.482 1.00 55.56 93 MET A N 1
ATOM 736 C CA . MET A 1 93 ? -28.500 -4.404 15.031 1.00 55.56 93 MET A CA 1
ATOM 737 C C . MET A 1 93 ? -27.910 -3.611 13.857 1.00 55.56 93 MET A C 1
ATOM 739 O O . MET A 1 93 ? -27.234 -4.193 13.007 1.00 55.56 93 MET A O 1
ATOM 743 N N . GLN A 1 94 ? -28.205 -2.309 13.761 1.00 58.28 94 GLN A N 1
ATOM 744 C CA . GLN A 1 94 ? -27.700 -1.496 12.656 1.00 58.28 94 GLN A CA 1
ATOM 745 C C . GLN A 1 94 ? -26.172 -1.597 12.638 1.00 58.28 94 GLN A C 1
ATOM 747 O O . GLN A 1 94 ? -25.487 -1.318 13.630 1.00 58.28 94 GLN A O 1
ATOM 752 N N . LEU A 1 95 ? -25.630 -2.081 11.521 1.00 60.47 95 LEU A N 1
ATOM 753 C CA . LEU A 1 95 ? -24.191 -2.215 11.364 1.00 60.47 95 LEU A CA 1
ATOM 754 C C . LEU A 1 95 ? -23.603 -0.802 11.233 1.00 60.47 95 LEU A C 1
ATOM 756 O O . LEU A 1 95 ? -24.083 -0.016 10.410 1.00 60.47 95 LEU A O 1
ATOM 760 N N . PRO A 1 96 ? -22.597 -0.437 12.047 1.00 68.56 96 PRO A N 1
ATOM 761 C CA . PRO A 1 96 ? -21.951 0.857 11.934 1.00 68.56 96 PRO A CA 1
ATOM 762 C C . PRO A 1 96 ? -21.381 0.998 10.527 1.00 68.56 96 PRO A C 1
ATOM 764 O O . PRO A 1 96 ? -20.755 0.081 9.996 1.00 68.56 96 PRO A O 1
ATOM 767 N N . LYS A 1 97 ? -21.588 2.168 9.920 1.00 77.38 97 LYS A N 1
ATOM 768 C CA . LYS A 1 97 ? -21.081 2.440 8.577 1.00 77.38 97 LYS A CA 1
ATOM 769 C C . LYS A 1 97 ? -19.557 2.284 8.569 1.00 77.38 97 LYS A C 1
ATOM 771 O O . LYS A 1 97 ? -18.909 3.084 9.246 1.00 77.38 97 LYS A O 1
ATOM 776 N N . PRO A 1 98 ? -18.983 1.350 7.795 1.00 84.94 98 PRO A N 1
ATOM 777 C CA . PRO A 1 98 ? -17.548 1.093 7.793 1.00 84.94 98 PRO A CA 1
ATOM 778 C C . PRO A 1 98 ? -16.749 2.254 7.191 1.00 84.94 98 PRO A C 1
ATOM 780 O O . PRO A 1 98 ? -17.206 2.945 6.274 1.00 84.94 98 PRO A O 1
ATOM 783 N N . TYR A 1 99 ? -15.513 2.419 7.656 1.00 87.00 99 TYR A N 1
ATOM 784 C CA . TYR A 1 99 ? -14.502 3.236 6.996 1.00 87.00 99 TYR A CA 1
ATOM 785 C C . TYR A 1 99 ? -13.856 2.441 5.869 1.00 87.00 99 TYR A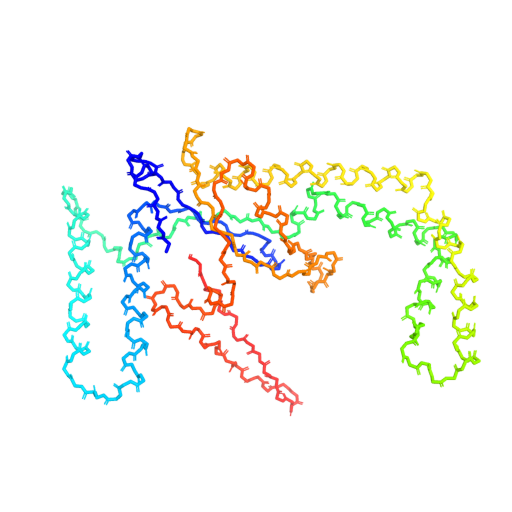 C 1
ATOM 787 O O . TYR A 1 99 ? -13.188 1.438 6.106 1.00 87.00 99 TYR A O 1
ATOM 795 N N . LYS A 1 100 ? -14.056 2.895 4.634 1.00 91.56 100 LYS A N 1
ATOM 796 C CA . LYS A 1 100 ? -13.603 2.207 3.425 1.00 91.56 100 LYS A CA 1
ATOM 797 C C . LYS A 1 100 ? -12.600 3.062 2.680 1.00 91.56 100 LYS A C 1
ATOM 799 O O . LYS A 1 100 ? -12.858 4.240 2.450 1.00 91.56 100 LYS A O 1
ATOM 804 N N . VAL A 1 101 ? -11.498 2.454 2.251 1.00 92.06 101 VAL A N 1
ATOM 805 C CA . VAL A 1 101 ? -10.583 3.071 1.284 1.00 92.06 101 VAL A CA 1
ATOM 806 C C . VAL A 1 101 ? -10.309 2.090 0.158 1.00 92.06 101 VAL A C 1
ATOM 808 O O . VAL A 1 101 ? -9.927 0.938 0.378 1.00 92.06 101 VAL A O 1
ATOM 811 N N . HIS A 1 102 ? -10.502 2.558 -1.070 1.00 91.75 102 HIS A N 1
ATOM 812 C CA . HIS A 1 102 ? -10.308 1.756 -2.271 1.00 91.75 102 HIS A CA 1
ATOM 813 C C . HIS A 1 102 ? -8.854 1.783 -2.742 1.00 91.75 102 HIS A C 1
ATOM 815 O O . HIS A 1 102 ? -8.155 2.78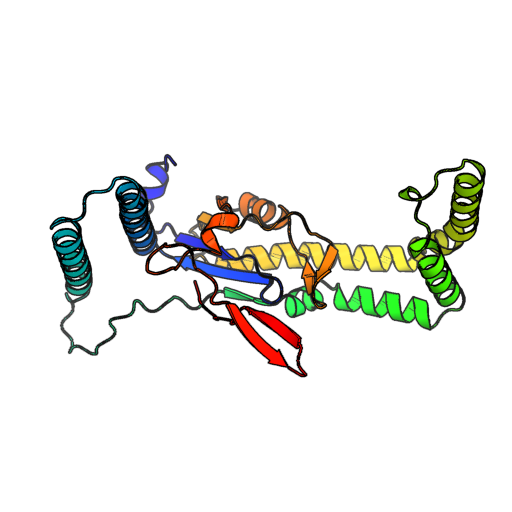5 -2.606 1.00 91.75 102 HIS A O 1
ATOM 821 N N . ALA A 1 103 ? -8.390 0.692 -3.351 1.00 88.12 103 ALA A N 1
ATOM 822 C CA . ALA A 1 103 ? -7.021 0.597 -3.854 1.00 88.12 103 ALA A CA 1
ATOM 823 C C . ALA A 1 103 ? -6.703 1.661 -4.918 1.00 88.12 103 ALA A C 1
ATOM 825 O O . ALA A 1 103 ? -5.600 2.197 -4.933 1.00 88.12 103 ALA A O 1
ATOM 826 N N . SER A 1 104 ? -7.672 2.027 -5.764 1.00 88.12 104 SER A N 1
ATOM 827 C CA . SER A 1 104 ? -7.520 3.112 -6.745 1.00 88.12 104 SER A CA 1
ATOM 828 C C . SER A 1 104 ? -7.279 4.472 -6.085 1.00 88.12 104 SER A C 1
ATOM 830 O O . SER A 1 104 ? -6.434 5.245 -6.532 1.00 88.12 104 SER A O 1
ATOM 832 N N . GLU A 1 105 ? -7.986 4.751 -4.991 1.00 92.81 105 GLU A N 1
ATOM 833 C CA . GLU A 1 105 ? -7.807 5.968 -4.203 1.00 92.81 105 GLU A CA 1
ATOM 834 C C . GLU A 1 105 ? -6.419 6.005 -3.555 1.00 92.81 105 GLU A C 1
ATOM 836 O O . GLU A 1 105 ? -5.753 7.042 -3.568 1.00 92.81 105 GLU A O 1
ATOM 841 N N . VAL A 1 106 ? -5.958 4.864 -3.038 1.00 91.50 106 VAL A N 1
ATOM 842 C CA . VAL A 1 106 ? -4.614 4.716 -2.470 1.00 91.50 106 VAL A CA 1
ATOM 843 C C . VAL A 1 106 ? -3.555 4.964 -3.541 1.00 91.50 106 VAL A C 1
ATOM 845 O O . VAL A 1 106 ? -2.679 5.793 -3.310 1.00 91.50 106 VAL A O 1
ATOM 848 N N . ASP A 1 107 ? -3.655 4.314 -4.708 1.00 90.06 107 ASP A N 1
ATOM 849 C CA . ASP A 1 107 ? -2.739 4.480 -5.853 1.00 90.06 107 ASP A CA 1
ATOM 850 C C . ASP A 1 107 ? -2.648 5.950 -6.308 1.00 90.06 107 ASP A C 1
ATOM 852 O O . ASP A 1 107 ? -1.579 6.428 -6.702 1.00 90.06 107 ASP A O 1
ATOM 856 N N . TYR A 1 108 ? -3.764 6.679 -6.253 1.00 92.00 108 TYR A N 1
ATOM 857 C CA . TYR A 1 108 ? -3.805 8.103 -6.568 1.00 92.00 108 TYR A CA 1
ATOM 858 C C . TYR A 1 108 ? -3.132 8.943 -5.474 1.00 92.00 108 TYR A C 1
ATOM 860 O O . TYR A 1 108 ? -2.183 9.687 -5.743 1.00 92.00 108 TYR A O 1
ATOM 868 N N . LYS A 1 109 ? -3.581 8.811 -4.219 1.00 94.31 109 LYS A N 1
ATOM 869 C CA . LYS A 1 109 ? -3.134 9.662 -3.105 1.00 94.31 109 LYS A CA 1
ATOM 870 C C . LYS A 1 109 ? -1.684 9.396 -2.692 1.00 94.31 109 LYS A C 1
ATOM 872 O O . LYS A 1 109 ? -0.982 10.334 -2.304 1.00 94.31 109 LYS A O 1
ATOM 877 N N . ASN A 1 110 ? -1.204 8.158 -2.811 1.00 92.00 110 ASN A N 1
ATOM 878 C CA . ASN A 1 110 ? 0.188 7.797 -2.529 1.00 92.00 110 ASN A CA 1
ATOM 879 C C . ASN A 1 110 ? 1.159 8.171 -3.667 1.00 92.00 110 ASN A C 1
ATOM 881 O O . ASN A 1 110 ? 2.371 8.101 -3.474 1.00 92.00 110 ASN A O 1
ATOM 885 N N . GLY A 1 111 ? 0.643 8.592 -4.828 1.00 92.44 111 GLY A N 1
ATOM 886 C CA . GLY A 1 111 ? 1.431 9.016 -5.984 1.00 92.44 111 GLY A CA 1
ATOM 887 C C . GLY A 1 111 ? 1.887 7.885 -6.911 1.00 92.44 111 GLY A C 1
ATOM 888 O O . GLY A 1 111 ? 2.564 8.172 -7.899 1.00 92.44 111 GLY A O 1
ATOM 889 N N . ALA A 1 112 ? 1.512 6.628 -6.656 1.00 90.44 112 ALA A N 1
ATOM 890 C CA . ALA A 1 112 ? 1.884 5.482 -7.485 1.00 90.44 112 ALA A CA 1
ATOM 891 C C . ALA A 1 112 ? 1.363 5.636 -8.915 1.00 90.44 112 ALA A C 1
ATOM 893 O O . ALA A 1 112 ? 2.119 5.437 -9.862 1.00 90.44 112 ALA A O 1
ATOM 894 N N . GLN A 1 113 ? 0.108 6.067 -9.088 1.00 90.12 113 GLN A N 1
ATOM 895 C CA . GLN A 1 113 ? -0.470 6.285 -10.415 1.00 90.12 113 GLN A CA 1
ATOM 896 C C . GLN A 1 113 ? 0.318 7.341 -11.206 1.00 90.12 113 GLN A C 1
ATOM 898 O O . GLN A 1 113 ? 0.603 7.154 -12.387 1.00 90.12 113 GLN A O 1
ATOM 903 N N . LYS A 1 114 ? 0.703 8.446 -10.553 1.00 93.25 114 LYS A N 1
ATOM 904 C CA . LYS A 1 114 ? 1.506 9.510 -11.174 1.00 93.25 114 LYS A CA 1
ATOM 905 C C . LYS A 1 114 ? 2.901 9.008 -11.543 1.00 93.25 114 LYS A C 1
ATOM 907 O O . LYS A 1 114 ? 3.362 9.265 -12.651 1.00 93.25 114 LYS A O 1
ATOM 912 N N . TYR A 1 115 ? 3.556 8.300 -10.625 1.00 92.81 115 TYR A N 1
ATOM 913 C CA . TYR A 1 115 ? 4.888 7.740 -10.835 1.00 92.81 115 TYR A CA 1
ATOM 914 C C . TYR A 1 115 ? 4.912 6.753 -12.010 1.00 92.81 115 TYR A C 1
ATOM 916 O O . TYR A 1 115 ? 5.764 6.870 -12.887 1.00 92.81 115 TYR A O 1
ATOM 924 N N . ILE A 1 116 ? 3.935 5.844 -12.071 1.00 90.38 116 ILE A N 1
ATOM 925 C CA . ILE A 1 116 ? 3.805 4.856 -13.148 1.00 90.38 116 ILE A CA 1
ATOM 926 C C . ILE A 1 116 ? 3.578 5.545 -14.493 1.00 90.38 116 ILE A C 1
ATOM 928 O O . ILE A 1 116 ? 4.347 5.304 -15.417 1.00 90.38 116 ILE A O 1
ATOM 932 N N . LYS A 1 117 ? 2.629 6.486 -14.586 1.00 92.81 117 LYS A N 1
ATOM 933 C CA . LYS A 1 117 ? 2.382 7.240 -15.829 1.00 92.81 117 LYS A CA 1
ATOM 934 C C . LYS A 1 117 ? 3.632 7.966 -16.335 1.00 92.81 117 LYS A C 1
ATOM 936 O O . LYS A 1 117 ? 3.899 7.989 -17.531 1.00 92.81 117 LYS A O 1
ATOM 941 N N . GLN A 1 118 ? 4.420 8.556 -15.434 1.00 93.81 118 GLN A N 1
ATOM 942 C CA . GLN A 1 118 ? 5.677 9.222 -15.798 1.00 93.81 118 GLN A CA 1
ATOM 943 C C . GLN A 1 118 ? 6.763 8.247 -16.263 1.00 93.81 118 GLN A C 1
ATOM 945 O O . GLN A 1 118 ? 7.633 8.635 -17.048 1.00 93.81 118 GLN A O 1
ATOM 950 N N . LEU A 1 119 ? 6.759 7.016 -15.750 1.00 92.94 119 LEU A N 1
ATOM 951 C CA . LEU A 1 119 ? 7.673 5.959 -16.165 1.00 92.94 119 LEU A CA 1
ATOM 952 C C . LEU A 1 119 ? 7.268 5.391 -17.531 1.00 92.94 119 LEU A C 1
ATOM 954 O O . LEU A 1 119 ? 8.117 5.272 -18.407 1.00 92.94 119 LEU A O 1
ATOM 958 N N . GLU A 1 120 ? 5.983 5.112 -17.732 1.00 93.31 120 GLU A N 1
ATOM 959 C CA . GLU A 1 120 ? 5.420 4.641 -19.003 1.00 93.31 120 GLU A CA 1
ATOM 960 C C . GLU A 1 120 ? 5.644 5.657 -20.122 1.00 93.31 120 GLU A C 1
ATOM 962 O O . GLU A 1 120 ? 6.154 5.308 -21.183 1.00 93.31 120 GLU A O 1
ATOM 967 N N . LEU A 1 121 ? 5.368 6.940 -19.863 1.00 94.62 121 LEU A N 1
ATOM 968 C CA . LEU A 1 121 ? 5.646 8.006 -20.825 1.00 94.62 121 LEU A CA 1
ATOM 969 C C . LEU A 1 121 ? 7.127 8.023 -21.224 1.00 94.62 121 LEU A C 1
ATOM 971 O O . LEU A 1 121 ? 7.463 8.121 -22.395 1.00 94.62 121 LEU A O 1
ATOM 975 N N . ALA A 1 122 ? 8.030 7.876 -20.256 1.00 93.06 122 ALA A N 1
ATOM 976 C CA . ALA A 1 122 ? 9.463 7.869 -20.524 1.00 93.06 122 ALA A CA 1
ATOM 977 C C . ALA A 1 122 ? 9.906 6.699 -21.398 1.00 93.06 122 ALA A C 1
ATOM 979 O O . ALA A 1 122 ? 10.722 6.884 -22.302 1.00 93.06 122 ALA A O 1
ATOM 980 N N . LYS A 1 123 ? 9.360 5.516 -21.109 1.00 94.75 123 LYS A N 1
ATOM 981 C CA . LYS A 1 123 ? 9.592 4.299 -21.882 1.00 94.75 123 LYS A CA 1
ATOM 982 C C . LYS A 1 123 ? 9.104 4.453 -23.323 1.00 94.75 123 LYS A C 1
ATOM 984 O O . LYS A 1 123 ? 9.803 4.058 -24.242 1.00 94.75 123 LYS A O 1
ATOM 989 N N . ASN A 1 124 ? 7.961 5.103 -23.525 1.00 93.12 124 ASN A N 1
ATOM 990 C CA . ASN A 1 124 ? 7.347 5.204 -24.849 1.00 93.12 124 ASN A CA 1
ATOM 991 C C . ASN A 1 124 ? 7.919 6.349 -25.703 1.00 93.12 124 ASN A C 1
ATOM 993 O O . ASN A 1 124 ? 8.012 6.228 -26.924 1.00 93.12 124 ASN A O 1
ATOM 997 N N . THR A 1 125 ? 8.291 7.472 -25.083 1.00 92.88 125 THR A N 1
ATOM 998 C CA . THR A 1 125 ? 8.690 8.691 -25.805 1.00 92.88 125 THR A CA 1
ATOM 999 C C . THR A 1 125 ? 10.170 8.721 -26.179 1.00 92.88 125 THR A C 1
ATOM 1001 O O . THR A 1 125 ? 10.517 9.298 -27.204 1.00 92.88 125 THR A O 1
ATOM 1004 N N . THR A 1 126 ? 11.051 8.133 -25.367 1.00 91.62 126 THR A N 1
ATOM 1005 C CA . THR A 1 126 ? 12.505 8.229 -25.582 1.00 91.62 126 THR A CA 1
ATOM 1006 C C . THR A 1 126 ? 13.057 6.991 -26.280 1.00 91.62 126 THR A C 1
ATOM 1008 O O . THR A 1 126 ? 12.608 5.884 -25.998 1.00 91.62 126 THR A O 1
ATOM 1011 N N . ASP A 1 127 ? 14.070 7.159 -27.137 1.00 92.56 127 ASP A N 1
ATOM 1012 C CA . ASP A 1 127 ? 14.762 6.030 -27.782 1.00 92.56 127 ASP A CA 1
ATOM 1013 C C . ASP A 1 127 ? 15.368 5.074 -26.753 1.00 92.56 127 ASP A C 1
ATOM 1015 O O . ASP A 1 127 ? 15.171 3.865 -26.826 1.00 92.56 127 ASP A O 1
ATOM 1019 N N . ILE A 1 128 ? 16.019 5.630 -25.727 1.00 90.88 128 ILE A N 1
ATOM 1020 C CA . ILE A 1 128 ? 16.547 4.861 -24.591 1.00 90.88 128 ILE A CA 1
ATOM 1021 C C . ILE A 1 128 ? 15.411 4.105 -23.891 1.00 90.88 128 ILE A C 1
ATOM 1023 O O . ILE A 1 128 ? 15.568 2.950 -23.515 1.00 90.88 128 ILE A O 1
ATOM 1027 N N . GLY A 1 129 ? 14.251 4.741 -23.722 1.00 93.12 129 GLY A N 1
ATOM 1028 C CA . GLY A 1 129 ? 13.068 4.119 -23.140 1.00 93.12 129 GLY A CA 1
ATOM 1029 C C . GLY A 1 129 ? 12.570 2.914 -23.938 1.00 93.12 129 GLY A C 1
ATOM 1030 O O . GLY A 1 129 ? 12.267 1.886 -23.335 1.00 93.12 129 GLY A O 1
ATOM 1031 N N . ARG A 1 130 ? 12.546 3.011 -25.273 1.00 94.44 130 ARG A N 1
ATOM 1032 C CA . ARG A 1 130 ? 12.175 1.896 -26.157 1.00 94.44 130 ARG A CA 1
ATOM 1033 C C . ARG A 1 130 ? 13.167 0.740 -26.053 1.00 94.44 130 ARG A C 1
ATOM 1035 O O . ARG A 1 130 ? 12.741 -0.387 -25.824 1.00 94.44 130 ARG A O 1
ATOM 1042 N N . GLN A 1 131 ? 14.468 1.036 -26.077 1.00 94.44 131 GLN A N 1
ATOM 1043 C CA . GLN A 1 131 ? 15.520 0.031 -25.865 1.00 94.44 131 GLN A CA 1
ATOM 1044 C C . GLN A 1 131 ? 15.380 -0.671 -24.507 1.00 94.44 131 GLN A C 1
ATOM 1046 O O . GLN A 1 131 ? 15.594 -1.873 -24.395 1.00 94.44 131 GLN A O 1
ATOM 1051 N N . VAL A 1 132 ? 14.984 0.060 -23.459 1.00 94.69 132 VAL A N 1
ATOM 1052 C CA . VAL A 1 132 ? 14.730 -0.525 -22.132 1.00 94.69 132 VAL A CA 1
ATOM 1053 C C . VAL A 1 132 ? 13.534 -1.468 -22.158 1.00 94.69 132 VAL A C 1
ATOM 1055 O O . VAL A 1 132 ? 13.602 -2.521 -21.535 1.00 94.69 132 VAL A O 1
ATOM 1058 N N . VAL A 1 133 ? 12.450 -1.122 -22.855 1.00 94.56 133 VAL A N 1
ATOM 1059 C CA . VAL A 1 133 ? 11.284 -2.010 -22.987 1.00 94.56 133 VAL A CA 1
ATOM 1060 C C . VAL A 1 133 ? 11.667 -3.295 -23.718 1.00 94.56 133 VAL A C 1
ATOM 1062 O O . VAL A 1 133 ? 11.323 -4.380 -23.255 1.00 94.56 133 VAL A O 1
ATOM 1065 N N . GLU A 1 134 ? 12.418 -3.194 -24.813 1.00 93.38 134 GLU A N 1
ATOM 1066 C CA . GLU A 1 134 ? 12.926 -4.356 -25.552 1.00 93.38 134 GLU A CA 1
ATOM 1067 C C . GLU A 1 134 ? 13.824 -5.231 -24.670 1.00 93.38 134 GLU A C 1
ATOM 1069 O O . GLU A 1 134 ? 13.608 -6.440 -24.569 1.00 93.38 134 GLU A O 1
ATOM 1074 N N . ALA A 1 135 ? 14.760 -4.612 -23.946 1.00 92.06 135 ALA A N 1
ATOM 1075 C CA . ALA A 1 135 ? 15.628 -5.289 -22.990 1.00 92.06 135 ALA A CA 1
ATOM 1076 C C . ALA A 1 135 ? 14.835 -5.992 -21.874 1.00 92.06 135 ALA A C 1
ATOM 1078 O O . ALA A 1 135 ? 15.117 -7.140 -21.541 1.00 92.06 135 ALA A O 1
ATOM 1079 N N . GLU A 1 136 ? 13.820 -5.340 -21.300 1.00 92.62 136 GLU A N 1
ATOM 1080 C CA . GLU A 1 136 ? 12.945 -5.936 -20.284 1.00 92.62 136 GLU A CA 1
ATOM 1081 C C . GLU A 1 136 ? 12.182 -7.148 -20.829 1.00 92.62 136 GLU A C 1
ATOM 1083 O O . GLU A 1 136 ? 12.081 -8.166 -20.144 1.00 92.62 136 GLU A O 1
ATOM 1088 N N . VAL A 1 137 ? 11.673 -7.067 -22.063 1.00 91.69 137 VAL A N 1
ATOM 1089 C CA . VAL A 1 137 ? 10.978 -8.182 -22.720 1.00 91.69 137 VAL A CA 1
ATOM 1090 C C . VAL A 1 137 ? 11.931 -9.351 -22.959 1.00 91.69 137 VAL A C 1
ATOM 1092 O O . VAL A 1 137 ? 11.559 -10.489 -22.668 1.00 91.69 137 VAL A O 1
ATOM 1095 N N . LEU A 1 138 ? 13.152 -9.098 -23.436 1.00 89.50 138 LEU A N 1
ATOM 1096 C CA . LEU A 1 138 ? 14.165 -10.141 -23.619 1.00 89.50 138 LEU A CA 1
ATOM 1097 C C . LEU A 1 138 ? 14.511 -10.811 -22.286 1.00 89.50 138 LEU A C 1
ATOM 1099 O O . LEU A 1 138 ? 14.412 -12.030 -22.175 1.00 89.50 138 LEU A O 1
ATOM 1103 N N . LEU A 1 139 ? 14.812 -10.027 -21.246 1.00 88.00 139 LEU A N 1
ATOM 1104 C CA . LEU A 1 139 ? 15.160 -10.559 -19.926 1.00 88.00 139 LEU A CA 1
ATOM 1105 C C . LEU A 1 139 ? 13.995 -11.268 -19.228 1.00 88.00 139 LEU A C 1
ATOM 1107 O O . LEU A 1 139 ? 14.232 -12.186 -18.453 1.00 88.00 139 LEU A O 1
ATOM 1111 N N . SER A 1 140 ? 12.741 -10.902 -19.509 1.00 86.69 140 SER A N 1
ATOM 1112 C CA . SER A 1 140 ? 11.578 -11.615 -18.958 1.00 86.69 140 SER A CA 1
ATOM 1113 C C . SER A 1 140 ? 11.460 -13.059 -19.456 1.00 86.69 140 SER A C 1
ATOM 1115 O O . SER A 1 140 ? 10.833 -13.884 -18.795 1.00 86.69 140 SER A O 1
ATOM 1117 N N . LYS A 1 141 ? 12.068 -13.363 -20.611 1.00 83.62 141 LYS A N 1
ATOM 1118 C CA . LYS A 1 141 ? 12.106 -14.702 -21.215 1.00 83.62 141 LYS A CA 1
ATOM 1119 C C . LYS A 1 141 ? 13.319 -15.520 -20.767 1.00 83.62 141 LYS A C 1
ATOM 1121 O O . LYS A 1 141 ? 13.377 -16.711 -21.055 1.00 83.62 141 LYS A O 1
ATOM 1126 N N . VAL A 1 142 ? 14.282 -14.895 -20.088 1.00 80.44 142 VAL A N 1
ATOM 1127 C CA . VAL A 1 142 ? 15.486 -15.559 -19.578 1.00 80.44 142 VAL A CA 1
ATOM 1128 C C . VAL A 1 142 ? 15.104 -16.350 -18.329 1.00 80.44 142 VAL A C 1
ATOM 1130 O O . VAL A 1 142 ? 14.962 -15.790 -17.244 1.00 80.44 142 VAL A O 1
ATOM 1133 N N . ASP A 1 143 ? 14.937 -17.664 -18.484 1.00 77.50 143 ASP A N 1
ATOM 1134 C CA . ASP A 1 143 ? 14.709 -18.586 -17.371 1.00 77.50 143 ASP A CA 1
ATOM 1135 C C . ASP A 1 143 ? 15.979 -19.382 -17.053 1.00 77.50 143 ASP A C 1
ATOM 1137 O O . ASP A 1 143 ? 16.315 -20.363 -17.721 1.00 77.50 143 ASP A O 1
ATOM 1141 N N . THR A 1 144 ? 16.664 -18.982 -15.982 1.00 72.31 144 THR A N 1
ATOM 1142 C CA . THR A 1 144 ? 17.876 -19.655 -15.498 1.00 72.31 144 THR A CA 1
ATOM 1143 C C . THR A 1 144 ? 17.597 -21.010 -14.849 1.00 72.31 144 THR A C 1
ATOM 1145 O O . THR A 1 144 ? 18.516 -21.815 -14.727 1.00 72.31 144 THR A O 1
ATOM 1148 N N . THR A 1 145 ? 16.351 -21.298 -14.459 1.00 77.31 145 THR A N 1
ATOM 1149 C CA . THR A 1 145 ? 15.979 -22.564 -13.806 1.00 77.31 145 THR A CA 1
ATOM 1150 C C . THR A 1 145 ? 15.792 -23.709 -14.801 1.00 77.31 145 THR A C 1
ATOM 1152 O O . THR A 1 145 ? 15.940 -24.878 -14.442 1.00 77.31 145 THR A O 1
ATOM 1155 N N . SER A 1 146 ? 15.536 -23.383 -16.070 1.00 74.25 146 SER A N 1
ATOM 1156 C CA . SER A 1 146 ? 15.369 -24.354 -17.156 1.00 74.25 146 SER A CA 1
ATOM 1157 C C . SER A 1 146 ? 16.688 -24.886 -17.735 1.00 74.25 146 SER A C 1
ATOM 1159 O O . SER A 1 146 ? 16.704 -25.913 -18.423 1.00 74.25 146 SER A O 1
ATOM 1161 N N . ALA A 1 147 ? 17.812 -24.211 -17.476 1.00 76.75 147 ALA A N 1
ATOM 1162 C CA . ALA A 1 147 ? 19.080 -24.514 -18.121 1.00 76.75 147 ALA A CA 1
ATOM 1163 C C . ALA A 1 147 ? 19.762 -25.746 -17.499 1.00 76.75 147 ALA A C 1
ATOM 1165 O O . ALA A 1 147 ? 20.212 -25.732 -16.358 1.00 76.75 147 ALA A O 1
ATOM 1166 N N . ARG A 1 148 ? 19.869 -26.828 -18.283 1.00 80.75 148 ARG A N 1
ATOM 1167 C CA . ARG A 1 148 ? 20.516 -28.094 -17.876 1.00 80.75 148 ARG A CA 1
ATOM 1168 C C . ARG A 1 148 ? 21.971 -28.231 -18.342 1.00 80.75 148 ARG A C 1
ATOM 1170 O O . ARG A 1 148 ? 22.619 -29.223 -18.026 1.00 80.75 148 ARG A O 1
ATOM 1177 N N . LYS A 1 149 ? 22.470 -27.267 -19.122 1.00 86.44 149 LYS A N 1
ATOM 1178 C CA . LYS A 1 149 ? 23.819 -27.254 -19.708 1.00 86.44 149 LYS A CA 1
ATOM 1179 C C . LYS A 1 149 ? 24.532 -25.946 -19.370 1.00 86.44 149 LYS A C 1
ATOM 1181 O O . LYS A 1 149 ? 23.906 -24.888 -19.379 1.00 86.44 149 LYS A O 1
ATOM 1186 N N . LEU A 1 150 ? 25.840 -26.033 -19.125 1.00 85.88 150 LEU A N 1
ATOM 1187 C CA . LEU A 1 150 ? 26.684 -24.886 -18.774 1.00 85.88 150 LEU A CA 1
ATOM 1188 C C . LEU A 1 150 ? 26.760 -23.843 -19.900 1.00 85.88 150 LEU A C 1
ATOM 1190 O O . LEU A 1 150 ? 26.717 -22.650 -19.631 1.00 85.88 150 LEU A O 1
ATOM 1194 N N . GLU A 1 151 ? 26.819 -24.290 -21.154 1.00 86.75 151 GLU A N 1
ATOM 1195 C CA . GLU A 1 151 ? 26.856 -23.416 -22.337 1.00 86.75 151 GLU A CA 1
ATOM 1196 C C . GLU A 1 151 ? 25.622 -22.507 -22.398 1.00 86.75 151 GLU A C 1
ATOM 1198 O O . GLU A 1 151 ? 25.748 -21.288 -22.464 1.00 86.75 151 GLU A O 1
ATOM 1203 N N . HIS A 1 152 ? 24.435 -23.093 -22.234 1.00 84.19 152 HIS A N 1
ATOM 1204 C CA . HIS A 1 152 ? 23.175 -22.354 -22.213 1.00 84.19 152 HIS A CA 1
ATOM 1205 C C . HIS A 1 152 ? 23.103 -21.367 -21.033 1.00 84.19 152 HIS A C 1
ATOM 1207 O O . HIS A 1 152 ? 22.610 -20.254 -21.182 1.00 84.19 152 HIS A O 1
ATOM 1213 N N . LEU A 1 153 ? 23.648 -21.720 -19.861 1.00 85.38 153 LEU A N 1
ATOM 1214 C CA . LEU A 1 153 ? 23.758 -20.776 -18.740 1.00 85.38 153 LEU A CA 1
ATOM 1215 C C . LEU A 1 153 ? 24.669 -19.585 -19.063 1.00 85.38 153 LEU A C 1
ATOM 1217 O O . LEU A 1 153 ? 24.334 -18.456 -18.703 1.00 85.38 153 LEU A O 1
ATOM 1221 N N . ASN A 1 154 ? 25.793 -19.817 -19.744 1.00 88.31 154 ASN A N 1
ATOM 1222 C CA . ASN A 1 154 ? 26.702 -18.748 -20.154 1.00 88.31 154 ASN A CA 1
ATOM 1223 C C . ASN A 1 154 ? 26.049 -17.811 -21.178 1.00 88.31 154 ASN A C 1
ATOM 1225 O O . ASN A 1 154 ? 26.190 -16.597 -21.062 1.00 88.31 154 ASN A O 1
ATOM 1229 N N . GLU A 1 155 ? 25.284 -18.342 -22.131 1.00 86.88 155 GLU A N 1
ATOM 1230 C CA . GLU A 1 155 ? 24.518 -17.540 -23.096 1.00 86.88 155 GLU A CA 1
ATOM 1231 C C . GLU A 1 155 ? 23.479 -16.644 -22.402 1.00 86.88 155 GLU A C 1
ATOM 1233 O O . GLU A 1 155 ? 23.414 -15.437 -22.661 1.00 86.88 155 GLU A O 1
ATOM 1238 N N . LEU A 1 156 ? 22.710 -17.205 -21.459 1.00 85.88 156 LEU A N 1
ATOM 1239 C CA . LEU A 1 156 ? 21.741 -16.448 -20.658 1.00 85.88 156 LEU A CA 1
ATOM 1240 C C . LEU A 1 156 ? 22.436 -15.368 -19.812 1.00 85.88 156 LEU A C 1
ATOM 1242 O O . LEU A 1 156 ? 21.948 -14.239 -19.710 1.00 85.88 156 LEU A O 1
ATOM 1246 N N . HIS A 1 157 ? 23.592 -15.693 -19.226 1.00 87.19 157 HIS A N 1
ATOM 1247 C CA . HIS A 1 157 ? 24.384 -14.743 -18.452 1.00 87.19 157 HIS A CA 1
ATOM 1248 C C . HIS A 1 157 ? 24.917 -13.595 -19.316 1.00 87.19 157 HIS A C 1
ATOM 1250 O O . HIS A 1 157 ? 24.775 -12.434 -18.933 1.00 87.19 157 HIS A O 1
ATOM 1256 N N . ASN A 1 158 ? 25.475 -13.893 -20.489 1.00 88.06 158 ASN A N 1
ATOM 1257 C CA . ASN A 1 158 ? 25.990 -12.883 -21.414 1.00 88.06 158 ASN A CA 1
ATOM 1258 C C . ASN A 1 158 ? 24.873 -11.947 -21.886 1.00 88.06 158 ASN A C 1
ATOM 1260 O O . ASN A 1 158 ? 25.018 -10.731 -21.779 1.00 88.06 158 ASN A O 1
ATOM 1264 N N . THR A 1 159 ? 23.712 -12.502 -22.249 1.00 87.00 159 THR A N 1
ATOM 1265 C CA . THR A 1 159 ? 22.513 -11.722 -22.603 1.00 87.00 159 THR A CA 1
ATOM 1266 C C . THR A 1 159 ? 22.122 -10.754 -21.480 1.00 87.00 159 THR A C 1
ATOM 1268 O O . THR A 1 159 ? 21.803 -9.586 -21.722 1.00 87.00 159 THR A O 1
ATOM 1271 N N . TYR A 1 160 ? 22.176 -11.214 -20.225 1.00 87.44 160 TYR A N 1
ATOM 1272 C CA . TYR A 1 160 ? 21.926 -10.361 -19.066 1.00 87.44 160 TYR A CA 1
ATOM 1273 C C . TYR A 1 160 ? 22.966 -9.243 -18.924 1.00 87.44 160 TYR A C 1
ATOM 1275 O O . TYR A 1 160 ? 22.590 -8.085 -18.725 1.00 87.44 160 TYR A O 1
ATOM 1283 N N . ILE A 1 161 ? 24.260 -9.559 -19.025 1.00 88.62 161 ILE A N 1
ATOM 1284 C CA . ILE A 1 161 ? 25.345 -8.575 -18.907 1.00 88.62 161 ILE A CA 1
ATOM 1285 C C . ILE A 1 161 ? 25.237 -7.499 -19.991 1.00 88.62 161 ILE A C 1
ATOM 1287 O O . ILE A 1 161 ? 25.351 -6.310 -19.673 1.00 88.62 161 ILE A O 1
ATOM 1291 N N . GLU A 1 162 ? 24.938 -7.896 -21.227 1.00 89.38 162 GLU A N 1
ATOM 1292 C CA . GLU A 1 162 ? 24.732 -6.994 -22.359 1.00 89.38 162 GLU A CA 1
ATOM 1293 C C . GLU A 1 162 ? 23.615 -5.987 -22.087 1.00 89.38 162 GLU A C 1
ATOM 1295 O O . GLU A 1 162 ? 23.819 -4.791 -22.247 1.00 89.38 162 GLU A O 1
ATOM 1300 N N . HIS A 1 163 ? 22.456 -6.414 -21.586 1.00 89.94 163 HIS A N 1
ATOM 1301 C CA . HIS A 1 163 ? 21.300 -5.520 -21.432 1.00 89.94 163 HIS A CA 1
ATOM 1302 C C . HIS A 1 163 ? 21.259 -4.781 -20.082 1.00 89.94 163 HIS A C 1
ATOM 1304 O O . HIS A 1 163 ? 20.572 -3.763 -19.930 1.00 89.94 163 HIS A O 1
ATOM 1310 N N . LYS A 1 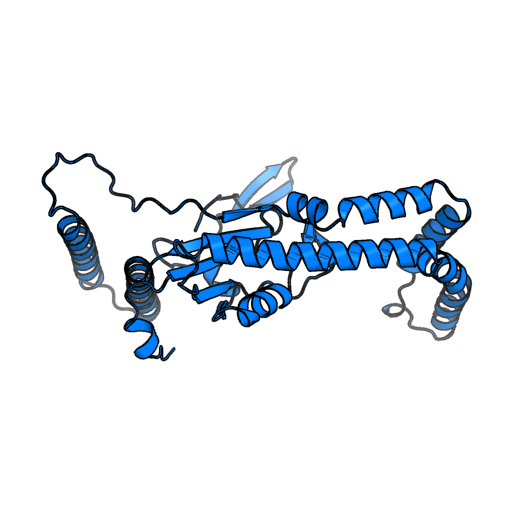164 ? 22.028 -5.243 -19.086 1.00 89.88 164 LYS A N 1
ATOM 1311 C CA . LYS A 1 164 ? 22.058 -4.685 -17.723 1.00 89.88 164 LYS A CA 1
ATOM 1312 C C . LYS A 1 164 ? 22.366 -3.190 -17.698 1.00 89.88 164 LYS A C 1
ATOM 1314 O O . LYS A 1 164 ? 21.768 -2.458 -16.905 1.00 89.88 164 LYS A O 1
ATOM 1319 N N . HIS A 1 165 ? 23.320 -2.731 -18.507 1.00 91.06 165 HIS A N 1
ATOM 1320 C CA . HIS A 1 165 ? 23.761 -1.336 -18.475 1.00 91.06 165 HIS A CA 1
ATOM 1321 C C . HIS A 1 165 ? 22.687 -0.382 -19.018 1.00 91.06 165 HIS A C 1
ATOM 1323 O O . HIS A 1 165 ? 22.467 0.666 -18.416 1.00 91.06 165 HIS A O 1
ATOM 1329 N N . ILE A 1 166 ? 21.953 -0.776 -20.065 1.00 91.75 166 ILE A N 1
ATOM 1330 C CA . ILE A 1 166 ? 20.834 -0.010 -20.641 1.00 91.75 166 ILE A CA 1
ATOM 1331 C C . ILE A 1 166 ? 19.748 0.206 -19.580 1.00 91.75 166 ILE A C 1
ATOM 1333 O O . ILE A 1 166 ? 19.362 1.341 -19.283 1.00 91.75 166 ILE A O 1
ATOM 1337 N N . ILE A 1 167 ? 19.327 -0.880 -18.924 1.00 92.50 167 ILE A N 1
ATOM 1338 C CA . ILE A 1 167 ? 18.322 -0.845 -17.854 1.00 92.50 167 ILE A CA 1
ATOM 1339 C C . ILE A 1 167 ? 18.817 0.005 -16.682 1.00 92.50 167 ILE A C 1
ATOM 1341 O O . ILE A 1 16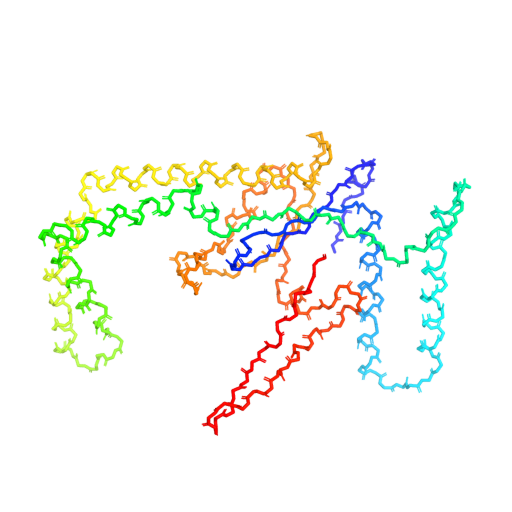7 ? 18.102 0.882 -16.188 1.00 92.50 167 ILE A O 1
ATOM 1345 N N . ARG A 1 168 ? 20.058 -0.215 -16.235 1.00 93.75 168 ARG A N 1
ATOM 1346 C CA . ARG A 1 168 ? 20.636 0.531 -15.114 1.00 93.75 168 ARG A CA 1
ATOM 1347 C C . ARG A 1 168 ? 20.699 2.026 -15.420 1.00 93.75 168 ARG A C 1
ATOM 1349 O O . ARG A 1 168 ? 20.255 2.819 -14.594 1.00 93.75 168 ARG A O 1
ATOM 1356 N N . ASN A 1 169 ? 21.202 2.413 -16.587 1.00 93.19 169 ASN A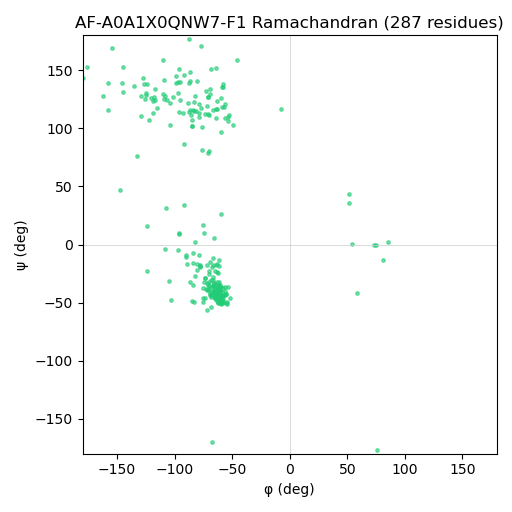 N 1
ATOM 1357 C CA . ASN A 1 169 ? 21.343 3.816 -16.972 1.00 93.19 169 ASN A CA 1
ATOM 1358 C C . ASN A 1 169 ? 19.989 4.528 -17.003 1.00 93.19 169 ASN A C 1
ATOM 1360 O O . ASN A 1 169 ? 19.877 5.658 -16.529 1.00 93.19 169 ASN A O 1
ATOM 1364 N N . PHE A 1 170 ? 18.941 3.849 -17.472 1.00 94.62 170 PHE A N 1
ATOM 1365 C CA . PHE A 1 170 ? 17.592 4.399 -17.470 1.00 94.62 170 PHE A CA 1
ATOM 1366 C C . PHE A 1 170 ? 17.015 4.555 -16.056 1.00 94.62 170 PHE A C 1
ATOM 1368 O O . PHE A 1 170 ? 16.592 5.648 -15.677 1.00 94.62 170 PHE A O 1
ATOM 1375 N N . TYR A 1 171 ? 17.012 3.492 -15.243 1.00 93.50 171 TYR A N 1
ATOM 1376 C CA . TYR A 1 171 ? 16.365 3.512 -13.923 1.00 93.50 171 TYR A CA 1
ATOM 1377 C C . TYR A 1 171 ? 17.131 4.308 -12.861 1.00 93.50 171 TYR A C 1
ATOM 1379 O O . TYR A 1 171 ? 16.512 4.857 -11.945 1.00 93.50 171 TYR A O 1
ATOM 1387 N N . TYR A 1 172 ? 18.457 4.392 -12.979 1.00 94.56 172 TYR A N 1
ATOM 1388 C CA . TYR A 1 172 ? 19.318 5.136 -12.055 1.00 94.56 172 TYR A CA 1
ATOM 1389 C C . TYR A 1 172 ? 19.661 6.545 -12.544 1.00 94.56 172 TYR A C 1
ATOM 1391 O O . TYR A 1 172 ? 20.473 7.230 -11.921 1.00 94.56 172 TYR A O 1
ATOM 1399 N N . LEU A 1 173 ? 19.010 7.024 -13.606 1.00 93.75 173 LEU A N 1
ATOM 1400 C CA . LEU A 1 173 ? 19.136 8.408 -14.036 1.00 93.75 173 LEU A CA 1
ATOM 1401 C C . LEU A 1 173 ? 18.716 9.365 -12.908 1.00 93.75 173 LEU A C 1
ATOM 1403 O O . LEU A 1 173 ? 17.686 9.172 -12.257 1.00 93.75 173 LEU A O 1
ATOM 1407 N N . SER A 1 174 ? 19.466 10.450 -12.707 1.00 94.62 174 SER A N 1
ATOM 1408 C CA . SER A 1 174 ? 19.240 11.406 -11.611 1.00 94.62 174 SER A CA 1
ATOM 1409 C C . SER A 1 174 ? 17.805 11.945 -11.555 1.00 94.62 174 SER A C 1
ATOM 1411 O O . SER A 1 174 ? 17.245 12.125 -10.473 1.00 94.62 174 SER A O 1
ATOM 1413 N N . SER A 1 175 ? 17.173 12.177 -12.708 1.00 91.62 175 SER A N 1
ATOM 1414 C CA . SER A 1 175 ? 15.768 12.598 -12.794 1.00 91.62 175 SER A CA 1
ATOM 1415 C C . SER A 1 175 ? 14.799 11.515 -12.297 1.00 91.62 175 SER A C 1
ATOM 1417 O O . SER A 1 175 ? 13.853 11.829 -11.572 1.00 91.62 175 SER A O 1
ATOM 1419 N N . ARG A 1 176 ? 15.061 10.238 -12.603 1.00 93.00 176 ARG A N 1
ATOM 1420 C CA . ARG A 1 176 ? 14.264 9.088 -12.144 1.00 93.00 176 ARG A CA 1
ATOM 1421 C C . ARG A 1 176 ? 14.436 8.838 -10.661 1.00 93.00 176 ARG A C 1
ATOM 1423 O O . ARG A 1 176 ? 13.444 8.611 -9.973 1.00 93.00 176 ARG A O 1
ATOM 1430 N N . LEU A 1 177 ? 15.655 8.970 -10.146 1.00 94.38 177 LEU A N 1
ATOM 1431 C CA . LEU A 1 177 ? 15.917 8.883 -8.712 1.00 94.38 177 LEU A CA 1
ATOM 1432 C C . LEU A 1 177 ? 15.183 9.987 -7.940 1.00 94.38 177 LEU A C 1
ATOM 1434 O O . LEU A 1 177 ? 14.564 9.708 -6.915 1.00 94.38 177 LEU A O 1
ATOM 1438 N N . LYS A 1 178 ? 15.164 11.225 -8.459 1.00 94.88 178 LYS A N 1
ATOM 1439 C CA . LYS A 1 178 ? 14.378 12.329 -7.877 1.00 94.88 178 LYS A CA 1
ATOM 1440 C C . LYS A 1 178 ? 12.874 12.029 -7.885 1.00 94.88 178 LYS A C 1
ATOM 1442 O O . LYS A 1 178 ? 12.221 12.212 -6.860 1.00 94.88 178 LYS A O 1
ATOM 1447 N N . GLN A 1 179 ? 12.331 11.534 -9.000 1.00 93.81 179 GLN A N 1
ATOM 1448 C CA . GLN A 1 179 ? 10.918 11.138 -9.102 1.00 93.81 179 GLN A CA 1
ATOM 1449 C C . GLN A 1 179 ? 10.567 10.002 -8.136 1.00 93.81 179 GLN A C 1
ATOM 1451 O O . GLN A 1 179 ? 9.570 10.091 -7.420 1.00 93.81 179 GLN A O 1
ATOM 1456 N N . LYS A 1 180 ? 11.408 8.964 -8.068 1.00 94.19 180 LYS A N 1
ATOM 1457 C CA . LYS A 1 180 ? 11.249 7.835 -7.146 1.00 94.19 180 LYS A CA 1
ATOM 1458 C C . LYS A 1 180 ? 11.272 8.304 -5.693 1.00 94.19 180 LYS A C 1
ATOM 1460 O O . LYS A 1 180 ? 10.367 7.965 -4.941 1.00 94.19 180 LYS A O 1
ATOM 1465 N N . ARG A 1 181 ? 12.227 9.161 -5.320 1.00 95.69 181 ARG A N 1
ATOM 1466 C CA . ARG A 1 181 ? 12.303 9.752 -3.975 1.00 95.69 181 ARG A CA 1
ATOM 1467 C C . ARG A 1 181 ? 11.056 10.572 -3.639 1.00 95.69 181 ARG A C 1
ATOM 1469 O O . ARG A 1 181 ? 10.538 10.468 -2.531 1.00 95.69 181 ARG A O 1
ATOM 1476 N N . ALA A 1 182 ? 10.560 11.380 -4.577 1.00 95.12 182 ALA A N 1
ATOM 1477 C CA . ALA A 1 182 ? 9.333 12.151 -4.381 1.00 95.12 182 ALA A CA 1
ATOM 1478 C C . ALA A 1 182 ? 8.119 11.234 -4.148 1.00 95.12 182 ALA A C 1
ATOM 1480 O O . ALA A 1 182 ? 7.351 11.461 -3.213 1.00 95.12 182 ALA A O 1
ATOM 1481 N N . TYR A 1 183 ? 7.995 10.168 -4.945 1.00 94.62 183 TYR A N 1
ATOM 1482 C CA . TYR A 1 183 ? 6.978 9.134 -4.764 1.00 94.62 183 TYR A CA 1
ATOM 1483 C C . TYR A 1 183 ? 7.097 8.438 -3.402 1.00 94.62 183 TYR A C 1
ATOM 1485 O O . TYR A 1 183 ? 6.113 8.355 -2.677 1.00 94.62 183 TYR A O 1
ATOM 1493 N N . GLU A 1 184 ? 8.288 7.992 -3.001 1.00 94.56 184 GLU A N 1
ATOM 1494 C CA . GLU A 1 184 ? 8.508 7.320 -1.713 1.00 94.56 184 GLU A CA 1
ATOM 1495 C C . GLU A 1 184 ? 8.144 8.215 -0.520 1.00 94.56 184 GLU A C 1
ATOM 1497 O O . GLU A 1 184 ? 7.507 7.759 0.434 1.00 94.56 184 GLU A O 1
ATOM 1502 N N . LEU A 1 185 ? 8.482 9.508 -0.589 1.00 96.00 185 LEU A N 1
ATOM 1503 C CA . LEU A 1 185 ? 8.099 10.493 0.422 1.00 96.00 185 LEU A CA 1
ATOM 1504 C C . LEU A 1 185 ? 6.582 10.706 0.470 1.00 96.00 185 LEU A C 1
ATOM 1506 O O . LEU A 1 185 ? 6.008 10.741 1.561 1.00 96.00 185 LEU A O 1
ATOM 1510 N N . GLN A 1 186 ? 5.929 10.844 -0.687 1.00 95.75 186 GLN A N 1
ATOM 1511 C CA . GLN A 1 186 ? 4.475 10.990 -0.765 1.00 95.75 186 GLN A CA 1
ATOM 1512 C C . GLN A 1 186 ? 3.769 9.742 -0.230 1.00 95.75 186 GLN A C 1
ATOM 1514 O O . GLN A 1 186 ? 2.874 9.863 0.607 1.00 95.75 186 GLN A O 1
ATOM 1519 N N . LYS A 1 187 ? 4.218 8.553 -0.643 1.00 93.19 187 LYS A N 1
ATOM 1520 C CA . LYS A 1 187 ? 3.723 7.263 -0.167 1.00 93.19 187 LYS A CA 1
ATOM 1521 C C . LYS A 1 187 ? 3.820 7.170 1.348 1.00 93.19 187 LYS A C 1
ATOM 1523 O O . LYS A 1 187 ? 2.816 6.892 1.989 1.00 93.19 187 LYS A O 1
ATOM 1528 N N . ARG A 1 188 ? 4.986 7.472 1.933 1.00 93.00 188 ARG A N 1
ATOM 1529 C CA . ARG A 1 188 ? 5.179 7.446 3.391 1.00 93.00 188 ARG A CA 1
ATOM 1530 C C . ARG A 1 188 ? 4.212 8.388 4.112 1.00 93.00 188 ARG A C 1
ATOM 1532 O O . ARG A 1 188 ? 3.522 7.952 5.027 1.00 93.00 188 ARG A O 1
ATOM 1539 N N . LYS A 1 189 ? 4.120 9.649 3.670 1.00 95.50 189 LYS A N 1
ATOM 1540 C CA . LYS A 1 189 ? 3.212 10.650 4.259 1.00 95.50 189 LYS A CA 1
ATOM 1541 C C . LYS A 1 189 ? 1.749 10.218 4.172 1.00 95.50 189 LYS A C 1
ATOM 1543 O O . LYS A 1 189 ? 1.005 10.369 5.137 1.00 95.50 189 LYS A O 1
ATOM 1548 N N . TYR A 1 190 ? 1.336 9.696 3.019 1.00 95.19 190 TYR A N 1
ATOM 1549 C CA . TYR A 1 190 ? -0.033 9.240 2.822 1.00 95.19 190 TYR A CA 1
ATOM 1550 C C . TYR A 1 190 ? -0.345 8.003 3.664 1.00 95.19 190 TYR A C 1
ATOM 1552 O O . TYR A 1 190 ? -1.387 7.974 4.304 1.00 95.19 190 TYR A O 1
ATOM 1560 N N . THR A 1 191 ? 0.561 7.025 3.728 1.00 92.94 191 THR A N 1
ATOM 1561 C CA . THR A 1 191 ? 0.420 5.847 4.592 1.00 92.94 191 THR A CA 1
ATOM 1562 C C . THR A 1 191 ? 0.233 6.240 6.059 1.00 92.94 191 THR A C 1
ATOM 1564 O O . THR A 1 191 ? -0.652 5.707 6.724 1.00 92.94 191 THR A O 1
ATOM 1567 N N . ASP A 1 192 ? 1.011 7.205 6.556 1.00 94.44 192 ASP A N 1
ATOM 1568 C CA . ASP A 1 192 ? 0.871 7.699 7.931 1.00 94.44 192 ASP A CA 1
ATOM 1569 C C . ASP A 1 192 ? -0.492 8.374 8.159 1.00 94.44 192 ASP A C 1
ATOM 1571 O O . ASP A 1 192 ? -1.156 8.115 9.166 1.00 94.44 192 ASP A O 1
ATOM 1575 N N . ARG A 1 193 ? -0.943 9.195 7.199 1.00 95.75 193 ARG A N 1
ATOM 1576 C CA . ARG A 1 193 ? -2.256 9.855 7.246 1.00 95.75 193 ARG A CA 1
ATOM 1577 C C . ARG A 1 193 ? -3.404 8.847 7.203 1.00 95.75 193 ARG A C 1
ATOM 1579 O O . ARG A 1 193 ? -4.287 8.925 8.043 1.00 95.75 193 ARG A O 1
ATOM 1586 N N . LEU A 1 194 ? -3.346 7.873 6.299 1.00 94.69 194 LEU A N 1
ATOM 1587 C CA . LEU A 1 194 ? -4.331 6.802 6.155 1.00 94.69 194 LEU A CA 1
ATOM 1588 C C . LEU A 1 194 ? -4.543 6.049 7.476 1.00 94.69 194 LEU A C 1
ATOM 1590 O O . LEU A 1 194 ? -5.674 5.935 7.938 1.00 94.69 194 LEU A O 1
ATOM 1594 N N . CYS A 1 195 ? -3.464 5.585 8.118 1.00 93.19 195 CYS A N 1
ATOM 1595 C CA . CYS A 1 195 ? -3.578 4.889 9.402 1.00 93.19 195 CYS A CA 1
ATOM 1596 C C . CYS A 1 195 ? -4.086 5.822 10.516 1.00 93.19 195 CYS A C 1
ATOM 1598 O O . CYS A 1 195 ? -4.787 5.384 11.425 1.00 93.19 195 CYS A O 1
ATOM 1600 N N . SER A 1 196 ? -3.734 7.109 10.473 1.00 93.12 196 SER A N 1
ATOM 1601 C CA . SER A 1 196 ? -4.256 8.095 11.423 1.00 93.12 196 SER A CA 1
ATOM 1602 C C . SER A 1 196 ? -5.759 8.318 11.254 1.00 93.12 196 SER A C 1
ATOM 1604 O O . SER A 1 196 ? -6.467 8.413 12.256 1.00 93.12 196 SER A O 1
ATOM 1606 N N . ASP A 1 197 ? -6.239 8.394 10.015 1.00 92.75 197 ASP A N 1
ATOM 1607 C CA . ASP A 1 197 ? -7.653 8.577 9.691 1.00 92.75 197 ASP A CA 1
ATOM 1608 C C . ASP A 1 197 ? -8.470 7.338 10.088 1.00 92.75 197 ASP A C 1
ATOM 1610 O O . ASP A 1 197 ? -9.515 7.486 10.716 1.00 92.75 197 ASP A O 1
ATOM 1614 N N . GLU A 1 198 ? -7.947 6.125 9.859 1.00 91.81 198 GLU A N 1
ATOM 1615 C CA . GLU A 1 198 ? -8.547 4.873 10.354 1.00 91.81 198 GLU A CA 1
ATOM 1616 C C . GLU A 1 198 ? -8.695 4.863 11.879 1.00 91.81 198 GLU A C 1
ATOM 1618 O O . GLU A 1 198 ? -9.773 4.579 12.399 1.00 91.81 198 GLU A O 1
ATOM 1623 N N . ARG A 1 199 ? -7.631 5.211 12.617 1.00 90.00 199 ARG A N 1
ATOM 1624 C CA . ARG A 1 199 ? -7.693 5.273 14.088 1.00 90.00 199 ARG A CA 1
ATOM 1625 C C . ARG A 1 199 ? -8.672 6.333 14.567 1.00 90.00 199 ARG A C 1
ATOM 1627 O O . ARG A 1 199 ? -9.380 6.106 15.540 1.00 90.00 199 ARG A O 1
ATOM 1634 N N . ARG A 1 200 ? -8.705 7.486 13.896 1.00 89.44 200 ARG A N 1
ATOM 1635 C CA . ARG A 1 200 ? -9.643 8.567 14.209 1.00 89.44 200 ARG A CA 1
ATOM 1636 C C . ARG A 1 200 ? -11.083 8.156 13.932 1.00 89.44 200 ARG A C 1
ATOM 1638 O O . ARG A 1 200 ? -11.967 8.612 14.636 1.00 89.44 200 ARG A O 1
ATOM 1645 N N . TYR A 1 201 ? -11.322 7.333 12.920 1.00 87.94 201 TYR A N 1
ATOM 1646 C CA . TYR A 1 201 ? -12.637 6.757 12.682 1.00 87.94 201 TYR A CA 1
ATOM 1647 C C . TYR A 1 201 ? -13.004 5.734 13.771 1.00 87.94 201 TYR A C 1
ATOM 1649 O O . TYR A 1 201 ? -14.118 5.760 14.286 1.00 87.94 201 TYR A O 1
ATOM 1657 N N . ALA A 1 202 ? -12.058 4.881 14.178 1.00 83.81 202 ALA A N 1
ATOM 1658 C CA . ALA A 1 202 ? -12.262 3.868 15.217 1.00 83.81 202 ALA A CA 1
ATOM 1659 C C . ALA A 1 202 ? -12.497 4.450 16.626 1.00 83.81 202 ALA A C 1
ATOM 1661 O O . ALA A 1 202 ? -12.870 3.717 17.547 1.00 83.81 202 ALA A O 1
ATOM 1662 N N . THR A 1 203 ? -12.272 5.751 16.831 1.00 78.88 203 THR A N 1
ATOM 1663 C CA . THR A 1 203 ? -12.549 6.425 18.101 1.00 78.88 203 THR A CA 1
ATOM 1664 C C . THR A 1 203 ? -13.466 7.626 17.923 1.00 78.88 203 THR A C 1
ATOM 1666 O O . THR A 1 203 ? -13.188 8.561 17.183 1.00 78.88 203 THR A O 1
ATOM 1669 N N . PHE A 1 204 ? -14.533 7.686 18.719 1.00 63.69 204 PHE A N 1
ATOM 1670 C CA . PHE A 1 204 ? -15.356 8.898 18.808 1.00 63.69 204 PHE A CA 1
ATOM 1671 C C . PHE A 1 204 ? -14.626 10.061 19.509 1.00 63.69 204 PHE A C 1
ATOM 1673 O O . PHE A 1 204 ? -15.046 11.212 19.418 1.00 63.69 204 PHE A O 1
ATOM 1680 N N . SER A 1 205 ? -13.519 9.787 20.214 1.00 67.31 205 SER A N 1
ATOM 1681 C CA . SER A 1 205 ? -12.738 10.777 20.959 1.00 67.31 205 SER A CA 1
ATOM 1682 C C . SER A 1 205 ? -11.241 10.616 20.728 1.00 67.31 205 SER A C 1
ATOM 1684 O O . SER A 1 205 ? -10.693 9.523 20.849 1.00 67.31 205 SER A O 1
ATOM 1686 N N . ARG A 1 206 ? -10.548 11.744 20.528 1.00 67.38 206 ARG A N 1
ATOM 1687 C CA . ARG A 1 206 ? -9.080 11.802 20.404 1.00 67.38 206 ARG A CA 1
ATOM 1688 C C . ARG A 1 206 ? -8.331 11.375 21.673 1.00 67.38 206 ARG A C 1
ATOM 1690 O O . ARG A 1 206 ? -7.135 11.121 21.602 1.00 67.38 206 ARG A O 1
ATOM 1697 N N . LYS A 1 207 ? -9.005 11.343 22.829 1.00 71.25 207 LYS A N 1
ATOM 1698 C CA . LYS A 1 207 ? -8.404 10.956 24.119 1.00 71.25 207 LYS A CA 1
ATOM 1699 C C . LYS A 1 207 ? -8.373 9.440 24.329 1.00 71.25 207 LYS A C 1
ATOM 1701 O O . LYS A 1 207 ? -7.661 8.965 25.205 1.00 71.25 207 LYS A O 1
ATOM 1706 N N . VAL A 1 208 ? -9.150 8.697 23.545 1.00 76.69 208 VAL A N 1
ATOM 1707 C CA . VAL A 1 208 ? -9.229 7.238 23.603 1.00 76.69 208 VAL A CA 1
ATOM 1708 C C . VAL A 1 208 ? -8.342 6.661 22.509 1.00 76.69 208 VAL A C 1
ATOM 1710 O O . VAL A 1 208 ? -8.328 7.175 21.391 1.00 76.69 208 VAL A O 1
ATOM 1713 N N . LYS A 1 209 ? -7.610 5.592 22.825 1.00 82.56 209 LYS A N 1
ATOM 1714 C CA . LYS A 1 209 ? -6.841 4.815 21.850 1.00 82.56 209 LYS A CA 1
ATOM 1715 C C . LYS A 1 209 ? -7.621 3.539 21.506 1.00 82.56 209 LYS A C 1
ATOM 1717 O O . LYS A 1 209 ? -7.997 2.832 22.441 1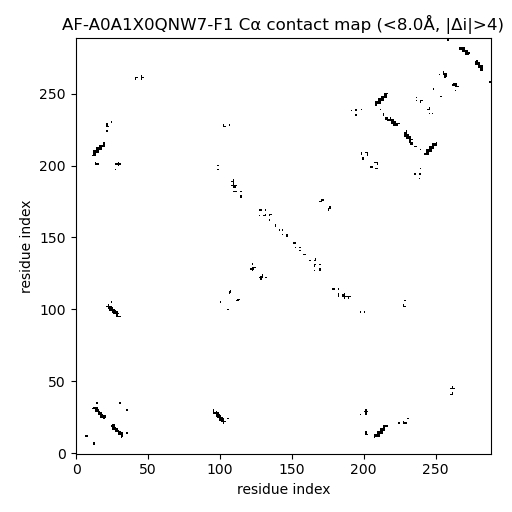.00 82.56 209 LYS A O 1
ATOM 1722 N N . PRO A 1 210 ? -7.875 3.242 20.219 1.00 87.06 210 PRO A N 1
ATOM 1723 C CA . PRO A 1 210 ? -8.638 2.061 19.835 1.00 87.06 210 PRO A CA 1
ATOM 1724 C C . PRO A 1 210 ? -7.747 0.821 19.853 1.00 87.06 210 PRO A C 1
ATOM 1726 O O . PRO A 1 210 ? -6.620 0.878 19.367 1.00 87.06 210 PRO A O 1
ATOM 1729 N N . ILE A 1 211 ? -8.239 -0.322 20.312 1.00 87.12 211 ILE A N 1
ATOM 1730 C CA . ILE A 1 211 ? -7.551 -1.595 20.065 1.00 87.12 211 ILE A CA 1
ATOM 1731 C C . ILE A 1 211 ? -7.849 -2.011 18.619 1.00 87.12 211 ILE A C 1
ATOM 1733 O O . ILE A 1 211 ? -9.007 -2.201 18.245 1.00 87.12 211 ILE A O 1
ATOM 1737 N N . MET A 1 212 ? -6.811 -2.108 17.787 1.00 87.50 212 MET A N 1
ATOM 1738 C CA . MET A 1 212 ? -6.946 -2.400 16.357 1.00 87.50 212 MET A CA 1
ATOM 1739 C C . MET A 1 212 ? -6.740 -3.895 16.108 1.00 87.50 212 MET A C 1
ATOM 1741 O O . MET A 1 212 ? -5.631 -4.397 16.261 1.00 87.50 212 MET A O 1
ATOM 1745 N N . PHE A 1 213 ? -7.774 -4.598 15.666 1.00 86.31 213 PHE A N 1
ATOM 1746 C CA . PHE A 1 213 ? -7.668 -5.926 15.076 1.00 86.31 213 PHE A CA 1
ATOM 1747 C C . PHE A 1 213 ? -7.390 -5.771 13.581 1.00 86.31 213 PHE A C 1
ATOM 1749 O O . PHE A 1 213 ? -8.203 -5.210 12.848 1.00 86.31 213 PHE A O 1
ATOM 1756 N N . VAL A 1 214 ? -6.226 -6.221 13.125 1.00 84.75 214 VAL A N 1
ATOM 1757 C CA . VAL A 1 214 ? -5.805 -6.104 11.724 1.00 84.75 214 VAL A CA 1
ATOM 1758 C C . VAL A 1 214 ? -5.605 -7.502 11.163 1.00 84.75 214 VAL A C 1
ATOM 1760 O O . VAL A 1 214 ? -4.802 -8.261 11.703 1.00 84.75 214 VAL A O 1
ATOM 1763 N N . GLY A 1 215 ? -6.305 -7.825 10.074 1.00 78.69 215 GLY A N 1
ATOM 1764 C CA . GLY A 1 215 ? -6.113 -9.097 9.378 1.00 78.69 215 GLY A CA 1
ATOM 1765 C C . GLY A 1 215 ? -4.673 -9.279 8.899 1.00 78.69 215 GLY A C 1
ATOM 1766 O O . GLY A 1 215 ? -4.077 -8.340 8.349 1.00 78.69 215 GLY A O 1
ATOM 1767 N N . ASP A 1 216 ? -4.122 -10.479 9.108 1.00 71.00 216 ASP A N 1
ATOM 1768 C CA . ASP A 1 216 ? -2.816 -10.900 8.595 1.00 71.00 216 ASP A CA 1
ATOM 1769 C C . ASP A 1 216 ? -2.872 -11.082 7.078 1.00 71.00 216 ASP A C 1
ATOM 1771 O O . ASP A 1 216 ? -3.044 -12.175 6.545 1.00 71.00 216 ASP A O 1
ATOM 1775 N N . ARG A 1 217 ? -2.772 -9.956 6.378 1.00 66.69 217 ARG A N 1
ATOM 1776 C CA . ARG A 1 217 ? -2.822 -9.918 4.927 1.00 66.69 217 ARG A CA 1
ATOM 1777 C C . ARG A 1 217 ? -1.529 -10.511 4.380 1.00 66.69 217 ARG A C 1
ATOM 1779 O O . ARG A 1 217 ? -0.453 -9.951 4.608 1.00 66.69 217 ARG A O 1
ATOM 1786 N N . GLY A 1 218 ? -1.644 -11.592 3.606 1.00 68.00 218 GLY A N 1
ATOM 1787 C CA . GLY A 1 218 ? -0.500 -12.334 3.062 1.00 68.00 218 GLY A CA 1
ATOM 1788 C C . GLY A 1 218 ? 0.607 -11.464 2.434 1.00 68.00 218 GLY A C 1
ATOM 1789 O O . GLY A 1 218 ? 0.384 -10.336 1.993 1.00 68.00 218 GLY A O 1
ATOM 1790 N N . LEU A 1 219 ? 1.820 -12.014 2.333 1.00 69.12 219 LEU A N 1
ATOM 1791 C CA . LEU A 1 219 ? 3.079 -11.296 2.047 1.00 69.12 219 LEU A CA 1
ATOM 1792 C C . LEU A 1 219 ? 3.208 -10.649 0.652 1.00 69.12 219 LEU A C 1
ATOM 1794 O O . LEU A 1 219 ? 4.264 -10.131 0.294 1.00 69.12 219 LEU A O 1
ATOM 1798 N N . GLY A 1 220 ? 2.157 -10.669 -0.167 1.00 72.56 220 GLY A N 1
ATOM 1799 C CA . GLY A 1 220 ? 2.198 -10.078 -1.497 1.00 72.56 220 GLY A CA 1
ATOM 1800 C C . GLY A 1 220 ? 2.254 -8.555 -1.446 1.00 72.56 220 GLY A C 1
ATOM 1801 O O . GLY A 1 220 ? 1.267 -7.901 -1.106 1.00 72.56 220 GLY A O 1
ATOM 1802 N N . ILE A 1 221 ? 3.393 -7.996 -1.847 1.00 77.81 221 ILE A N 1
ATOM 1803 C CA . ILE A 1 221 ? 3.643 -6.555 -1.925 1.00 77.81 221 ILE A CA 1
ATOM 1804 C C . ILE A 1 221 ? 4.138 -6.226 -3.330 1.00 77.81 221 ILE A C 1
ATOM 1806 O O . ILE A 1 221 ? 4.964 -6.942 -3.887 1.00 77.81 221 ILE A O 1
ATOM 1810 N N . GLY A 1 222 ? 3.654 -5.128 -3.912 1.00 75.19 222 GLY A N 1
ATOM 1811 C CA . GLY A 1 222 ? 4.260 -4.563 -5.124 1.00 75.19 222 GLY A CA 1
ATOM 1812 C C . GLY A 1 222 ? 3.973 -5.314 -6.429 1.00 75.19 222 GLY A C 1
ATOM 1813 O O . GLY A 1 222 ? 4.363 -4.830 -7.486 1.00 75.19 222 GLY A O 1
ATOM 1814 N N . SER A 1 223 ? 3.219 -6.416 -6.392 1.00 79.62 223 SER A N 1
ATOM 1815 C CA . SER A 1 223 ? 2.604 -7.040 -7.572 1.00 79.62 223 SER A CA 1
ATOM 1816 C C . SER A 1 223 ? 1.150 -6.599 -7.751 1.00 79.62 223 SER A C 1
ATOM 1818 O O . SER A 1 223 ? 0.471 -6.251 -6.780 1.00 79.62 223 SER A O 1
ATOM 1820 N N . ARG A 1 224 ? 0.665 -6.567 -9.000 1.00 82.00 224 ARG A 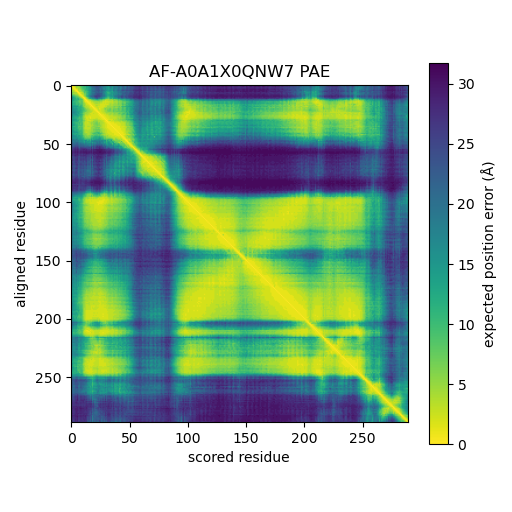N 1
ATOM 1821 C CA . ARG A 1 224 ? -0.735 -6.240 -9.315 1.00 82.00 224 ARG A CA 1
ATOM 1822 C C . ARG A 1 224 ? -1.558 -7.514 -9.494 1.00 82.00 224 ARG A C 1
ATOM 1824 O O . ARG A 1 224 ? -1.094 -8.461 -10.116 1.00 82.00 224 ARG A O 1
ATOM 1831 N N . ILE A 1 225 ? -2.788 -7.523 -8.984 1.00 79.12 225 ILE A N 1
ATOM 1832 C CA . ILE A 1 225 ? -3.792 -8.564 -9.252 1.00 79.12 225 ILE A CA 1
ATOM 1833 C C . ILE A 1 225 ? -5.046 -7.867 -9.758 1.00 79.12 225 ILE A C 1
ATOM 1835 O O . ILE A 1 225 ? -5.546 -6.952 -9.107 1.00 79.12 225 ILE A O 1
ATOM 1839 N N . LYS A 1 226 ? -5.541 -8.282 -10.933 1.00 80.50 226 LYS A N 1
ATOM 1840 C CA . LYS A 1 226 ? -6.695 -7.649 -11.601 1.00 80.50 226 LYS A CA 1
ATOM 1841 C C . LYS A 1 226 ? -6.532 -6.122 -11.735 1.00 80.50 226 LYS A C 1
ATOM 1843 O O . LYS A 1 226 ? -7.478 -5.369 -11.554 1.00 80.50 226 LYS A O 1
ATOM 1848 N N . GLY A 1 227 ? -5.301 -5.661 -11.973 1.00 79.31 227 GLY A N 1
ATOM 1849 C CA . GLY A 1 227 ? -4.957 -4.238 -12.068 1.00 79.31 227 GLY A CA 1
ATOM 1850 C C . GLY A 1 227 ? -4.754 -3.512 -10.731 1.00 79.31 227 GLY A C 1
ATOM 1851 O O . GLY A 1 227 ? -4.149 -2.442 -10.729 1.00 79.31 227 GLY A O 1
ATOM 1852 N N . TYR A 1 228 ? -5.150 -4.083 -9.590 1.00 78.38 228 TYR A N 1
ATOM 1853 C CA . TYR A 1 228 ? -4.985 -3.461 -8.270 1.00 78.38 228 TYR A CA 1
ATOM 1854 C C . TYR A 1 228 ? -3.631 -3.776 -7.649 1.00 78.38 228 TYR A C 1
ATOM 1856 O O . TYR A 1 228 ? -3.154 -4.910 -7.714 1.00 78.38 228 TYR A O 1
ATOM 1864 N N . MET A 1 229 ? -3.019 -2.777 -7.013 1.00 81.69 229 MET A N 1
ATOM 1865 C CA . MET A 1 229 ? -1.751 -2.952 -6.320 1.00 81.69 229 MET A CA 1
ATOM 1866 C C . MET A 1 229 ? -1.931 -3.753 -5.029 1.00 81.69 229 MET A C 1
ATOM 1868 O O . MET A 1 229 ? -2.818 -3.459 -4.229 1.00 81.69 229 MET A O 1
ATOM 1872 N N . ARG A 1 230 ? -1.086 -4.763 -4.798 1.00 82.88 230 ARG A N 1
ATOM 1873 C CA . ARG A 1 230 ? -1.091 -5.488 -3.525 1.00 82.88 230 ARG A CA 1
ATOM 1874 C C . ARG A 1 230 ? -0.356 -4.690 -2.450 1.00 82.88 230 ARG A C 1
ATOM 1876 O O . ARG A 1 230 ? 0.835 -4.397 -2.574 1.00 82.88 230 ARG A O 1
ATOM 1883 N N . TYR A 1 231 ? -1.092 -4.391 -1.385 1.00 79.38 231 TYR A N 1
ATOM 1884 C CA . TYR A 1 231 ? -0.642 -3.671 -0.193 1.00 79.38 231 TYR A CA 1
ATOM 1885 C C . TYR A 1 231 ? -0.493 -4.604 1.021 1.00 79.38 231 TYR A C 1
ATOM 1887 O O . TYR A 1 231 ? -0.748 -4.180 2.145 1.00 79.38 231 TYR A O 1
ATOM 1895 N N . GLY A 1 232 ? -0.146 -5.878 0.806 1.00 79.00 232 GLY A N 1
ATOM 1896 C CA . GLY A 1 232 ? 0.001 -6.866 1.880 1.00 79.00 232 GLY A CA 1
ATOM 1897 C C . GLY A 1 232 ? 1.171 -6.598 2.831 1.00 79.00 232 GLY A C 1
ATOM 1898 O O . GLY A 1 232 ? 1.814 -5.544 2.786 1.00 79.00 232 GLY A O 1
ATOM 1899 N N . GLY A 1 233 ? 1.454 -7.581 3.684 1.00 83.06 233 GLY A N 1
ATOM 1900 C CA . GLY A 1 233 ? 2.555 -7.554 4.644 1.00 83.06 233 GLY A CA 1
ATOM 1901 C C . GLY A 1 233 ? 2.328 -6.668 5.873 1.00 83.06 233 GLY A C 1
ATOM 1902 O O . GLY A 1 233 ? 1.287 -6.042 6.063 1.00 83.06 233 GLY A O 1
ATOM 1903 N N . TYR A 1 234 ? 3.355 -6.593 6.721 1.00 86.50 234 TYR A N 1
ATOM 1904 C CA . TYR A 1 234 ? 3.232 -6.098 8.099 1.00 86.50 234 TYR A CA 1
ATOM 1905 C C . TYR A 1 234 ? 3.254 -4.575 8.269 1.00 86.50 234 TYR A C 1
ATOM 1907 O O . TYR A 1 234 ? 3.180 -4.083 9.395 1.00 86.50 234 TYR A O 1
ATOM 1915 N N . TRP A 1 235 ? 3.342 -3.791 7.190 1.00 87.62 235 TRP A N 1
ATOM 1916 C CA . TRP A 1 235 ? 3.498 -2.334 7.307 1.00 87.62 235 TRP A CA 1
ATOM 1917 C C . TRP A 1 235 ? 2.335 -1.681 8.063 1.00 87.62 235 TRP A C 1
ATOM 1919 O O . TRP A 1 235 ? 2.553 -0.741 8.822 1.00 87.62 235 TRP A O 1
ATOM 1929 N N . LYS A 1 236 ? 1.106 -2.174 7.883 1.00 88.50 236 LYS A N 1
ATOM 1930 C CA . LYS A 1 236 ? -0.087 -1.573 8.483 1.00 88.50 236 LYS A CA 1
ATOM 1931 C C . LYS A 1 236 ? -0.199 -1.868 9.985 1.00 88.50 236 LYS A C 1
ATOM 1933 O O . LYS A 1 236 ? -0.326 -0.898 10.736 1.00 88.50 236 LYS A O 1
ATOM 1938 N N . PRO A 1 237 ? -0.058 -3.129 10.452 1.00 90.25 237 PRO A N 1
ATOM 1939 C CA . PRO A 1 237 ? 0.109 -3.416 11.876 1.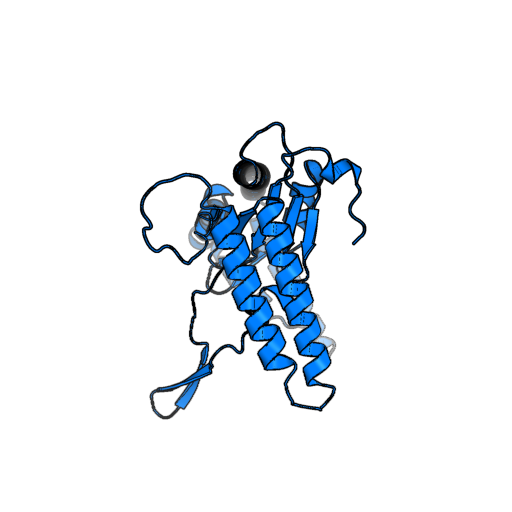00 90.25 237 PRO A CA 1
ATOM 1940 C C . PRO A 1 237 ? 1.235 -2.602 12.523 1.00 90.25 237 PRO A C 1
ATOM 1942 O O . PRO A 1 237 ? 1.010 -1.966 13.549 1.00 90.25 237 PRO A O 1
ATOM 1945 N N . LEU A 1 238 ? 2.410 -2.527 11.884 1.00 91.69 238 LEU A N 1
ATOM 1946 C CA . LEU A 1 238 ? 3.552 -1.757 12.395 1.00 91.69 238 LEU A CA 1
ATOM 1947 C C . LEU A 1 238 ? 3.255 -0.255 12.506 1.00 91.69 238 LEU A C 1
ATOM 1949 O O . LEU A 1 238 ? 3.737 0.413 13.412 1.00 91.69 238 LEU A O 1
ATOM 1953 N N . LYS A 1 239 ? 2.460 0.309 11.591 1.00 92.81 239 LYS A N 1
ATOM 1954 C CA . LYS A 1 239 ? 2.073 1.726 11.645 1.00 92.81 239 LYS A CA 1
ATOM 1955 C C . LYS A 1 239 ? 1.034 2.023 12.716 1.00 92.81 239 LYS A C 1
ATOM 1957 O O . LYS A 1 239 ? 1.035 3.123 13.268 1.00 92.81 239 LYS A O 1
ATOM 1962 N N . HIS A 1 240 ? 0.146 1.077 13.002 1.00 92.44 240 HIS A N 1
ATOM 1963 C CA . HIS A 1 240 ? -0.819 1.211 14.091 1.00 92.44 240 HIS A CA 1
ATOM 1964 C C . HIS A 1 240 ? -0.166 1.006 15.462 1.00 92.44 240 HIS A C 1
ATOM 1966 O O . HIS A 1 240 ? -0.473 1.775 16.375 1.00 92.44 240 HIS A O 1
ATOM 1972 N N . SER A 1 241 ? 0.794 0.080 15.586 1.00 92.12 241 SER A N 1
ATOM 1973 C CA . SER A 1 241 ? 1.460 -0.247 16.859 1.00 92.12 241 SER A CA 1
ATOM 1974 C C . SER A 1 241 ? 2.249 0.915 17.468 1.00 92.12 241 SER A C 1
ATOM 1976 O O . SER A 1 241 ? 2.409 0.984 18.683 1.00 92.12 241 SER A O 1
ATOM 1978 N N . LEU A 1 242 ? 2.675 1.879 16.645 1.00 92.81 242 LEU A N 1
ATOM 1979 C CA . LEU A 1 242 ? 3.313 3.117 17.109 1.00 92.81 242 LEU A CA 1
ATOM 1980 C C . LEU A 1 242 ? 2.398 3.981 17.989 1.00 92.81 242 LEU A C 1
ATOM 1982 O O . LEU A 1 242 ? 2.887 4.797 18.766 1.00 92.81 242 LEU A O 1
ATOM 1986 N N . TYR A 1 243 ? 1.076 3.850 17.844 1.00 90.44 243 TYR A N 1
ATOM 1987 C CA . TYR A 1 243 ? 0.108 4.748 18.479 1.00 90.44 243 TYR A CA 1
ATOM 1988 C C . TYR A 1 243 ? -0.911 4.024 19.355 1.00 90.44 243 TYR A C 1
ATOM 1990 O O . TYR A 1 243 ? -1.488 4.653 20.247 1.00 90.44 243 TYR A O 1
ATOM 1998 N N . THR A 1 244 ? -1.148 2.735 19.112 1.00 89.44 244 THR A N 1
ATOM 1999 C CA . THR A 1 244 ? -2.149 1.951 19.831 1.00 89.44 244 THR A CA 1
ATOM 2000 C C . THR A 1 244 ? -1.838 0.455 19.838 1.00 89.44 244 THR A C 1
ATOM 2002 O O . THR A 1 244 ? -0.960 -0.004 19.116 1.00 89.44 244 THR A O 1
ATOM 2005 N N . TYR A 1 245 ? -2.568 -0.314 20.643 1.00 89.88 245 TYR A N 1
ATOM 2006 C CA . TYR A 1 245 ? -2.457 -1.768 20.664 1.00 89.88 245 TYR A CA 1
ATOM 2007 C C . TYR A 1 245 ? -3.014 -2.372 19.377 1.00 89.88 245 TYR A C 1
ATOM 2009 O O . TYR A 1 245 ? -4.104 -2.007 18.926 1.00 89.88 245 TYR A O 1
ATOM 2017 N N . VAL A 1 246 ? -2.259 -3.307 18.804 1.00 89.12 246 VAL A N 1
ATOM 2018 C CA . VAL A 1 246 ? -2.633 -4.025 17.587 1.00 89.12 246 VAL A CA 1
ATOM 2019 C C . VAL A 1 246 ? -2.697 -5.511 17.888 1.00 89.12 246 VAL A C 1
ATOM 2021 O O . VAL A 1 246 ? -1.730 -6.097 18.368 1.00 89.12 246 VAL A O 1
ATOM 2024 N N . CYS A 1 247 ? -3.830 -6.113 17.565 1.00 85.31 247 CYS A N 1
ATOM 2025 C CA . CYS A 1 247 ? -4.021 -7.549 17.535 1.00 85.31 247 CYS A CA 1
ATOM 2026 C C . CYS A 1 247 ? -4.013 -7.978 16.067 1.00 85.31 247 CYS A C 1
ATOM 2028 O O . CYS A 1 247 ? -4.809 -7.484 15.272 1.00 85.31 247 CYS A O 1
ATOM 2030 N N . ILE A 1 248 ? -3.103 -8.870 15.689 1.00 81.25 248 ILE A N 1
ATOM 2031 C CA . ILE A 1 248 ? -3.075 -9.420 14.332 1.00 81.25 248 ILE A CA 1
ATOM 2032 C C . ILE A 1 248 ? -3.976 -10.654 14.326 1.00 81.25 248 ILE A C 1
ATOM 2034 O O . ILE A 1 248 ? -3.764 -11.565 15.125 1.00 81.25 248 ILE A O 1
ATOM 2038 N N . THR A 1 249 ? -5.003 -10.665 13.478 1.00 73.62 249 THR A N 1
ATOM 2039 C CA . THR A 1 249 ? -5.924 -11.803 13.355 1.00 73.62 249 THR A CA 1
ATOM 2040 C C . THR A 1 249 ? -5.486 -12.706 12.210 1.00 73.62 249 THR A C 1
ATOM 2042 O O . THR A 1 249 ? -5.060 -12.221 11.161 1.00 73.62 249 THR A O 1
ATOM 2045 N N . ASN A 1 250 ? -5.580 -14.025 12.390 1.00 66.31 250 ASN A N 1
ATOM 2046 C CA . ASN A 1 250 ? -5.297 -14.958 11.305 1.00 66.31 250 ASN A CA 1
ATOM 2047 C C . ASN A 1 250 ? -6.428 -14.883 10.263 1.00 66.31 250 ASN A C 1
ATOM 2049 O O . ASN A 1 250 ? -7.566 -15.276 10.500 1.00 66.31 250 ASN A O 1
ATOM 2053 N N . GLU A 1 251 ? -6.113 -14.371 9.076 1.00 56.47 251 GLU A N 1
ATOM 2054 C CA . GLU A 1 251 ? -7.104 -14.126 8.014 1.00 56.47 251 GLU A CA 1
ATOM 2055 C C . GLU A 1 251 ? -7.779 -15.424 7.515 1.00 56.47 251 GLU A C 1
ATOM 2057 O O . GLU A 1 251 ? -8.856 -15.388 6.912 1.00 56.47 251 GLU A O 1
ATOM 2062 N N . HIS A 1 252 ? -7.175 -16.583 7.819 1.00 51.69 252 HIS A N 1
ATOM 2063 C CA . HIS A 1 252 ? -7.622 -17.900 7.372 1.00 51.69 252 HIS A CA 1
ATOM 2064 C C . HIS A 1 252 ? -9.032 -18.281 7.858 1.00 51.69 252 HIS A C 1
ATOM 2066 O O . HIS A 1 252 ? -9.750 -18.929 7.102 1.00 51.69 252 HIS A O 1
ATOM 2072 N N . ASN A 1 253 ? -9.459 -17.827 9.046 1.00 45.00 253 ASN A N 1
ATOM 2073 C CA . ASN A 1 253 ? -10.789 -18.151 9.583 1.00 45.00 253 ASN A CA 1
ATOM 2074 C C . ASN A 1 253 ? -11.792 -16.991 9.493 1.00 45.00 253 ASN A C 1
ATOM 2076 O O . ASN A 1 253 ? -12.978 -17.240 9.298 1.00 45.00 253 ASN A O 1
ATOM 2080 N N . THR A 1 254 ? -11.365 -15.726 9.571 1.00 45.34 254 THR A N 1
ATOM 2081 C CA . THR A 1 254 ? -12.293 -14.573 9.577 1.00 45.34 254 THR A CA 1
ATOM 2082 C C . THR A 1 254 ? -12.928 -14.273 8.218 1.00 45.34 254 THR A C 1
ATOM 2084 O O . THR A 1 254 ? -14.042 -13.773 8.170 1.00 45.34 254 THR A O 1
ATOM 2087 N N . SER A 1 255 ? -12.253 -14.594 7.110 1.00 49.94 255 SER A N 1
ATOM 2088 C CA . SER A 1 255 ? -12.780 -14.395 5.743 1.00 49.94 255 SER A CA 1
ATOM 2089 C C . SER A 1 255 ? -13.685 -15.536 5.259 1.00 49.94 255 SER A C 1
ATOM 2091 O O . SER A 1 255 ? -14.283 -15.463 4.187 1.00 49.94 255 SER A O 1
ATOM 2093 N N . GLN A 1 256 ? -13.766 -16.610 6.041 1.00 50.03 256 GLN A N 1
ATOM 2094 C CA . GLN A 1 256 ? -14.487 -17.828 5.702 1.00 50.03 256 GLN A CA 1
ATOM 2095 C C . GLN A 1 256 ? -15.523 -18.177 6.760 1.00 50.03 256 GLN A C 1
ATOM 2097 O O . GLN A 1 256 ? -15.960 -19.310 6.757 1.00 50.03 256 GLN A O 1
ATOM 2102 N N . THR A 1 257 ? -15.915 -17.280 7.665 1.00 47.44 257 THR A N 1
ATOM 2103 C CA . THR A 1 257 ? -16.917 -17.572 8.704 1.00 47.44 257 THR A CA 1
ATOM 2104 C C . THR A 1 257 ? -18.063 -16.572 8.642 1.00 47.44 257 THR A C 1
ATOM 2106 O O . THR A 1 257 ? -17.868 -15.390 8.378 1.00 47.44 257 THR A O 1
ATOM 2109 N N . CYS A 1 258 ? -19.291 -17.062 8.800 1.00 51.84 258 CYS A N 1
ATOM 2110 C CA . CYS A 1 258 ? -20.486 -16.229 8.740 1.00 51.84 258 CYS A CA 1
ATOM 2111 C C . CYS A 1 258 ? -20.539 -15.299 9.957 1.00 51.84 258 CYS A C 1
ATOM 2113 O O . CYS A 1 258 ? -20.502 -15.779 11.084 1.00 51.84 258 CYS A O 1
ATOM 2115 N N . SER A 1 259 ? -20.734 -13.993 9.763 1.00 48.62 259 SER A N 1
ATOM 2116 C CA . SER A 1 259 ? -20.831 -13.019 10.866 1.00 48.62 259 SER A CA 1
ATOM 2117 C C . SER A 1 259 ? -22.008 -13.267 11.826 1.00 48.62 259 SER A C 1
ATOM 2119 O O . SER A 1 259 ? -22.051 -12.683 12.908 1.00 48.62 259 SER A O 1
ATOM 2121 N N . TYR A 1 260 ? -22.960 -14.122 11.434 1.00 42.69 260 TYR A N 1
ATOM 2122 C CA . TYR A 1 260 ? -24.148 -14.472 12.217 1.00 42.69 260 TYR A CA 1
ATOM 2123 C C . TYR A 1 260 ? -24.045 -15.843 12.889 1.00 42.69 260 TYR A C 1
ATOM 2125 O O . TYR A 1 260 ? -24.342 -15.956 14.073 1.00 42.69 260 TYR A O 1
ATOM 2133 N N . CYS A 1 261 ? -23.635 -16.887 12.161 1.00 48.47 261 CYS A N 1
ATOM 2134 C CA . CYS A 1 261 ? -23.580 -18.250 12.703 1.00 48.47 261 CYS A CA 1
ATOM 2135 C C . CYS A 1 261 ? -22.161 -18.772 12.956 1.00 48.47 261 CYS A C 1
ATOM 2137 O O . CYS A 1 261 ? -22.026 -19.878 13.465 1.00 48.47 261 CYS A O 1
ATOM 2139 N N . PHE A 1 262 ? -21.117 -18.014 12.603 1.00 45.91 262 PHE A N 1
ATOM 2140 C CA . PHE A 1 262 ? -19.690 -18.359 12.711 1.00 45.91 262 PHE A CA 1
ATOM 2141 C C . PHE A 1 262 ? -19.257 -19.675 12.054 1.00 45.91 262 PHE A C 1
ATOM 2143 O O . PHE A 1 262 ? -18.068 -19.970 12.031 1.00 45.91 262 PHE A O 1
ATOM 2150 N N . GLN A 1 263 ? -20.179 -20.406 11.428 1.00 47.50 263 GLN A N 1
ATOM 2151 C CA . GLN A 1 263 ? -19.869 -21.553 10.592 1.00 47.50 263 GLN A CA 1
ATOM 2152 C C . GLN A 1 263 ? -19.062 -21.120 9.380 1.00 47.50 263 GLN A C 1
ATOM 2154 O O . GLN A 1 263 ? -19.216 -20.004 8.859 1.00 47.50 263 GLN A O 1
ATOM 2159 N N . LYS A 1 264 ? -18.246 -22.054 8.891 1.00 50.56 264 LYS A N 1
ATOM 2160 C CA . LYS A 1 264 ? -17.481 -21.851 7.673 1.00 50.56 264 LYS A CA 1
ATOM 2161 C C . LYS A 1 264 ? -18.420 -21.526 6.503 1.00 50.56 264 LYS A C 1
ATOM 2163 O O . LYS A 1 264 ? -19.254 -22.345 6.122 1.00 50.56 264 LYS A O 1
ATOM 2168 N N . LEU A 1 265 ? -18.274 -20.340 5.916 1.00 53.41 265 LEU A N 1
ATOM 2169 C CA . LEU A 1 265 ? -18.905 -19.927 4.671 1.00 53.41 265 LEU A CA 1
ATOM 2170 C C . LEU A 1 265 ? -18.460 -20.884 3.565 1.00 53.41 265 LEU A C 1
ATOM 2172 O O . LEU A 1 265 ? -17.398 -20.729 2.951 1.00 53.41 265 LEU A O 1
ATOM 2176 N N . SER A 1 266 ? -19.298 -21.880 3.294 1.00 50.28 266 SER A N 1
ATOM 2177 C CA . SER A 1 266 ? -19.254 -22.593 2.029 1.00 50.28 266 SER A CA 1
ATOM 2178 C C . SER A 1 266 ? -19.613 -21.574 0.952 1.00 50.28 266 SER A C 1
ATOM 2180 O O . SER A 1 266 ? -20.728 -21.067 0.893 1.00 50.28 266 SER A O 1
ATOM 2182 N N . HIS A 1 267 ? -18.628 -21.184 0.146 1.00 48.34 267 HIS A N 1
ATOM 2183 C CA . HIS A 1 267 ? -18.883 -20.297 -0.979 1.00 48.34 267 HIS A CA 1
ATOM 2184 C C . HIS A 1 267 ? -19.745 -21.089 -1.964 1.00 48.34 267 HIS A C 1
ATOM 2186 O O . HIS A 1 267 ? -19.258 -22.105 -2.471 1.00 48.34 267 HIS A O 1
ATOM 2192 N N . PRO A 1 268 ? -21.000 -20.690 -2.242 1.00 42.44 268 PRO A N 1
ATOM 2193 C CA . PRO A 1 268 ? -21.800 -21.403 -3.217 1.00 42.44 268 PRO A CA 1
ATOM 2194 C C . PRO A 1 268 ? -21.095 -21.278 -4.566 1.00 42.44 268 PRO A C 1
ATOM 2196 O O . PRO A 1 268 ? -20.858 -20.188 -5.096 1.00 42.44 268 PRO A O 1
ATOM 2199 N N . VAL A 1 269 ? -20.673 -22.413 -5.102 1.00 48.50 269 VAL A N 1
ATOM 2200 C CA . VAL A 1 269 ? -20.062 -22.467 -6.419 1.00 48.50 269 VAL A CA 1
ATOM 2201 C C . VAL A 1 269 ? -21.193 -22.578 -7.423 1.00 48.50 269 VAL A C 1
ATOM 2203 O O . VAL A 1 269 ? -21.868 -23.605 -7.497 1.00 48.50 269 VAL A O 1
ATOM 2206 N N . GLN A 1 270 ? -21.405 -21.528 -8.212 1.00 45.81 270 GLN A N 1
ATOM 2207 C CA . GLN A 1 270 ? -22.329 -21.615 -9.328 1.00 45.81 270 GLN A CA 1
ATOM 2208 C C . GLN A 1 270 ? -21.593 -22.230 -10.515 1.00 45.81 270 GLN A C 1
ATOM 2210 O O . GLN A 1 270 ? -20.563 -21.730 -10.971 1.00 45.81 270 GLN A O 1
ATOM 2215 N N . THR A 1 271 ? -22.123 -23.340 -11.016 1.00 60.12 271 THR A N 1
ATOM 2216 C CA . THR A 1 271 ? -21.659 -23.915 -12.275 1.00 60.12 271 THR A CA 1
ATOM 2217 C C . THR A 1 271 ? -22.367 -23.190 -13.411 1.00 60.12 271 THR A C 1
ATOM 2219 O O . THR A 1 271 ? -23.583 -23.303 -13.547 1.00 60.12 271 THR A O 1
ATOM 2222 N N . VAL A 1 272 ? -21.618 -22.457 -14.231 1.00 67.50 272 VAL A N 1
ATOM 2223 C CA . VAL A 1 272 ? -22.145 -21.790 -15.424 1.00 67.50 272 VAL A CA 1
ATOM 2224 C C . VAL A 1 272 ? -21.666 -22.546 -16.657 1.00 67.50 272 VAL A C 1
ATOM 2226 O O . VAL A 1 272 ? -20.466 -22.732 -16.867 1.00 67.50 272 VAL A O 1
ATOM 2229 N N . TYR A 1 273 ? -22.611 -22.972 -17.492 1.00 64.44 273 TYR A N 1
ATOM 2230 C CA . TYR A 1 273 ? -22.323 -23.562 -18.795 1.00 64.44 273 TYR A CA 1
ATOM 2231 C C . TYR A 1 273 ? -22.351 -22.457 -19.851 1.00 64.44 273 TYR A C 1
ATOM 2233 O O . TYR A 1 273 ? -23.399 -21.872 -20.119 1.00 64.44 273 TYR A O 1
ATOM 2241 N N . LYS A 1 274 ? -21.196 -22.158 -20.450 1.00 59.84 274 LYS A N 1
ATOM 2242 C CA . LYS A 1 274 ? -21.094 -21.276 -21.622 1.00 59.84 274 LYS A CA 1
ATOM 2243 C C . LYS A 1 274 ? -20.365 -22.016 -22.735 1.00 59.84 274 LYS A C 1
ATOM 2245 O O . LYS A 1 274 ? -19.297 -22.572 -22.504 1.00 59.84 274 LYS A O 1
ATOM 2250 N N . ASN A 1 275 ? -20.945 -22.011 -23.935 1.00 57.97 275 ASN A N 1
ATOM 2251 C CA . ASN A 1 275 ? -20.365 -22.592 -25.154 1.00 57.97 275 ASN A CA 1
ATOM 2252 C C . ASN A 1 275 ? -19.885 -24.048 -24.982 1.00 57.97 275 ASN A C 1
ATOM 2254 O O . ASN A 1 275 ? -18.779 -24.391 -25.383 1.00 57.97 275 ASN A O 1
ATOM 2258 N N . GLY A 1 276 ? -20.683 -24.894 -24.320 1.00 66.00 276 GLY A N 1
ATOM 2259 C CA . GLY A 1 276 ? -20.337 -26.302 -24.078 1.00 66.00 276 GLY A CA 1
ATOM 2260 C C . GLY A 1 276 ? -19.244 -26.540 -23.026 1.00 66.00 276 GLY A C 1
ATOM 2261 O O . GLY A 1 276 ? -18.937 -27.690 -22.731 1.00 66.00 276 GLY A O 1
ATOM 2262 N N . CYS A 1 277 ? -18.687 -25.487 -22.417 1.00 41.53 277 CYS A N 1
ATOM 2263 C CA . CYS A 1 277 ? -17.621 -25.592 -21.426 1.00 41.53 277 CYS A CA 1
ATOM 2264 C C . CYS A 1 277 ? -18.140 -25.264 -20.015 1.00 41.53 277 CYS A C 1
ATOM 2266 O O . CYS A 1 277 ? -18.784 -24.232 -19.783 1.00 41.53 277 CYS A O 1
ATOM 2268 N N . LYS A 1 278 ? -17.875 -26.165 -19.061 1.00 61.88 278 LYS A N 1
ATOM 2269 C CA . LYS A 1 278 ? -18.285 -26.034 -17.656 1.00 61.88 278 LYS A CA 1
ATOM 2270 C C . LYS A 1 278 ? -17.330 -25.079 -16.942 1.00 61.88 278 LYS A C 1
ATOM 2272 O O . LYS A 1 278 ? -16.179 -25.430 -16.702 1.00 61.88 278 LYS A O 1
ATOM 2277 N N . THR A 1 279 ? -17.805 -23.889 -16.578 1.00 51.75 279 THR A N 1
ATOM 2278 C CA . THR A 1 279 ? -17.018 -22.917 -15.808 1.00 51.75 279 THR A CA 1
ATOM 2279 C C . THR A 1 279 ? -17.567 -22.821 -14.389 1.00 51.75 279 THR A C 1
ATOM 2281 O O . THR A 1 279 ? -18.751 -22.569 -14.175 1.00 51.75 279 THR A O 1
ATOM 2284 N N . ILE A 1 280 ? -16.694 -23.035 -13.409 1.00 47.72 280 ILE A N 1
ATOM 2285 C CA . ILE A 1 280 ? -16.979 -22.848 -11.986 1.00 47.72 280 ILE A CA 1
ATOM 2286 C C . ILE A 1 280 ? -16.774 -21.366 -11.665 1.00 47.72 280 ILE A C 1
ATOM 2288 O O . ILE A 1 280 ? -15.662 -20.852 -11.768 1.00 47.72 280 ILE A O 1
ATOM 2292 N N . THR A 1 281 ? -17.845 -20.674 -11.284 1.00 41.94 281 THR A N 1
ATOM 2293 C CA . THR A 1 281 ? -17.792 -19.276 -10.846 1.00 41.94 281 THR A CA 1
ATOM 2294 C C . THR A 1 281 ? -18.250 -19.178 -9.399 1.00 41.94 281 THR A C 1
ATOM 2296 O O . THR A 1 281 ? -19.338 -19.638 -9.057 1.00 41.94 281 THR A O 1
ATOM 2299 N N . ASN A 1 282 ? -17.436 -18.562 -8.542 1.00 43.50 282 ASN A N 1
ATOM 2300 C CA . ASN A 1 282 ? -17.851 -18.247 -7.177 1.00 43.50 282 ASN A CA 1
ATOM 2301 C C . ASN A 1 282 ? -19.025 -17.266 -7.244 1.00 43.50 282 ASN A C 1
ATOM 2303 O O . ASN A 1 282 ? -18.884 -16.199 -7.848 1.00 43.50 282 ASN A O 1
ATOM 2307 N N . SER A 1 283 ? -20.168 -17.603 -6.637 1.00 37.91 283 SER A N 1
ATOM 2308 C CA . SER A 1 283 ? -21.248 -16.629 -6.489 1.00 37.91 283 SER A CA 1
ATOM 2309 C C . SER A 1 283 ? -20.735 -15.505 -5.592 1.00 37.91 283 SER A C 1
ATOM 2311 O O . SER A 1 283 ? -20.350 -15.745 -4.445 1.00 37.91 283 SER A O 1
ATOM 2313 N N . GLN A 1 284 ? -20.658 -14.296 -6.138 1.00 30.38 284 GLN A N 1
ATOM 2314 C CA . GLN A 1 284 ? -20.128 -13.130 -5.451 1.00 30.38 284 GLN A CA 1
ATOM 2315 C C . GLN A 1 284 ? -21.175 -12.625 -4.453 1.00 30.38 284 GLN A C 1
ATOM 2317 O O . GLN A 1 284 ? -21.931 -11.700 -4.735 1.00 30.38 284 GLN A O 1
ATOM 2322 N N . TRP A 1 285 ? -21.241 -13.259 -3.284 1.00 28.28 285 TRP A N 1
ATOM 2323 C CA . TRP A 1 285 ? -21.959 -12.694 -2.153 1.00 28.28 285 TRP A CA 1
ATOM 2324 C C . TRP A 1 285 ? -21.139 -11.533 -1.600 1.00 28.28 285 TRP A C 1
ATOM 2326 O O . TRP A 1 285 ? -20.046 -11.702 -1.065 1.00 28.28 285 TRP A O 1
ATOM 2336 N N . HIS A 1 286 ? -21.679 -10.331 -1.765 1.00 28.02 286 HIS A N 1
ATOM 2337 C CA . HIS A 1 286 ? -21.294 -9.160 -0.992 1.00 28.02 286 HIS A CA 1
ATOM 2338 C C . HIS A 1 286 ? -21.814 -9.341 0.441 1.00 28.02 286 HIS A C 1
ATOM 2340 O O . HIS A 1 286 ? -22.875 -8.827 0.780 1.00 28.02 286 HIS A O 1
ATOM 2346 N N . ILE A 1 287 ? -21.121 -10.131 1.260 1.00 24.41 287 ILE A N 1
ATOM 2347 C CA . ILE A 1 287 ? -21.442 -10.325 2.680 1.00 24.41 287 ILE A CA 1
ATOM 2348 C C . ILE A 1 287 ? -20.130 -10.497 3.442 1.00 24.41 287 ILE A C 1
ATOM 2350 O O . ILE A 1 287 ? -19.336 -11.337 3.041 1.00 24.41 287 ILE A O 1
ATOM 2354 N N . TRP A 1 288 ? -19.821 -9.839 4.557 1.00 30.77 288 TRP A N 1
ATOM 2355 C CA . TRP A 1 288 ? -20.205 -8.590 5.239 1.00 30.77 288 TRP A CA 1
ATOM 2356 C C . TRP A 1 288 ? -19.257 -8.538 6.461 1.00 30.77 288 TRP A C 1
ATOM 2358 O O . TRP A 1 288 ? -18.868 -9.590 6.975 1.00 30.77 288 TRP A O 1
ATOM 2368 N N . LEU A 1 289 ? -18.951 -7.338 6.957 1.00 30.72 289 LEU A N 1
ATOM 2369 C CA . LEU A 1 289 ? -18.684 -7.091 8.380 1.00 30.72 289 LEU A CA 1
ATOM 2370 C C . LEU A 1 289 ? -19.953 -6.532 9.019 1.00 30.72 289 LEU A C 1
ATOM 2372 O O . LEU A 1 289 ? -20.437 -5.519 8.476 1.00 30.72 289 LEU A O 1
#

Nearest PDB structures (foldseek):
  9cey-assembly1_P  TM=6.280E-01  e=1.404E-04  Escherichia coli K-12
  9ceu-assembly1_P  TM=6.028E-01  e=2.527E-04  Escherichia coli K-12
  6v4u-assembly1_B  TM=2.682E-01  e=9.992E+00  Homo sapiens

Radius of gyration: 26.6 Å; Cα contacts (8 Å, |Δi|>4): 296; chains: 1; bounding box: 71×51×62 Å

Mean predicted aligned error: 14.91 Å

Secondary structure (DSSP, 8-state):
----HHHHTSTT-EEEEEE--SSEEEEEEEEEHHHHHHHHHHHHHHHHHHHHHHS---SSHHHHHHHHHHHHHHHHHHTT--S--------S-PPPPPEEEEHHHHHHHTSHHHHHHHHHHHHHHSHHHHHHHHHHHHHHT--TTS--SHHHHHHHHHHHHHHHHHHHHHHT-HHHHHHHHHHHHHHHHHHHHHHHHHHHHH-SSTTSPPEEEEE---S-EEEEETTEEEE-STHHHHHHHTTS-EEEE-HHHHTTB-TTT-SB----EEEEEETTEEEEEE-------

Foldseek 3Di:
DDDPVVLVPPQFAKAKEWDDDQFFRIKIAIDTPVVVVVLVVLVVVLVVVVVVVVVDDDDDPVVVVVVVVVVVLVVVVVVVCVDDDDDDDDSDDPGPDIDTDGLVNLCVQLCVVVLVVVLVCCLPPDPLSVLLVVLVVVLVPLDCPPDPDPVSNVVSVVSCVVSVVSNCCVCVPPVNVVSVVVSVVSNVVVLLVVLVVSQCVNGPDPVHGYAYEYEQFDPDAQDHDPNGGRPHDDPSVVSSVVGHHYDYDHNVQPVQAASRSRDGNPQDFDFDDDPNDTDTDGPDPPDDD

Organism: NCBI:txid86635

Sequence (289 aa):
MKIDNGLLKLGKITFSGTDNGHATMTETVGFDMKRFKFHLDLYNKCFALENMSEERNVDADIIDRAVININTLNHYVSEQETSESTIQMSPYMQLPKPYKVHASEVDYKNGAQKYIKQLELAKNTTDIGRQVVEAEVLLSKVDTTSARKLEHLNELHNTYIEHKHIIRNFYYLSSRLKQKRAYELQKRKYTDRLCSDERRYATFSRKVKPIMFVGDRGLGIGSRIKGYMRYGGYWKPLKHSLYTYVCITNEHNTSQTCSYCFQKLSHPVQTVYKNGCKTITNSQWHIWL

Solvent-accessible surface area (backbone atoms only — not comparable to full-atom values): 16791 Å² total; per-residue (Å²): 134,90,75,62,69,74,61,72,70,48,93,64,54,25,31,25,48,34,43,67,48,61,64,46,47,30,39,35,38,54,41,45,62,70,58,49,49,51,53,49,54,50,46,55,54,40,54,54,51,58,64,48,67,76,54,85,74,92,73,71,62,68,58,56,49,50,51,49,51,51,52,52,54,50,50,58,53,52,74,70,54,85,62,95,68,84,90,73,94,66,97,60,83,80,71,69,84,60,50,71,42,40,29,70,57,48,34,53,67,24,30,51,51,59,54,48,53,56,48,53,48,44,29,72,74,36,70,71,25,44,53,35,52,53,44,51,57,56,56,72,69,62,59,78,86,76,53,89,47,72,68,59,46,50,52,53,49,49,56,47,60,68,42,46,56,58,45,46,57,60,64,66,28,70,69,47,46,52,52,51,50,52,34,54,52,39,31,51,56,38,53,55,49,52,56,49,52,51,50,53,67,27,25,101,42,95,88,45,67,35,41,35,35,36,45,54,38,61,78,53,56,84,49,68,59,97,83,30,65,34,80,33,41,66,64,61,57,58,61,43,50,78,75,29,58,62,44,78,39,70,45,84,54,68,81,34,33,36,91,85,66,59,47,71,54,75,73,57,67,42,77,45,78,54,96,93,42,85,41,81,39,74,57,83,70,93,75,76,131